Protein AF-A0A075AYT5-F1 (afdb_monomer_lite)

Radius of gyration: 34.55 Å; chains: 1; bounding box: 114×63×106 Å

Foldseek 3Di:
DDDDDDDDDPPDDPPPPVPVVVLVVVVVVPLDQDPDQDDDDPDDDDPVNVVVNVVNVVSNVVSLCVNQNPPHPCSCVDPVNCVVVVPPPPPPCPVPPCDPVCVVVVVVVVVVVVVVVVVVLVVVVVVLVVLVVVLVVLVVVLVVLVVVLVPPDDDDDPVVSVVSVVVSVVSVVVSVVSCVVSVVPDRPPPPPVPPPPPPPPDDDDDDDDDDPDDDDDDPVCVPDDPVRVVVVVVVVVVVVVVVVVVVVVVVVVVVVVVVVVVVVVVVVVVVVVVVVVVVVVVVVVVVVVVVVVVVVD

Secondary structure (DSSP, 8-state):
---------------SSHHHHHHHHHHHTT-PPPSSPPPPPSS---HHHHHHHHHHHHHHHHHHHHHH-TT-GGGGG-HHHHHHHT-------TTS---TTTHHHHHHHHHHHHHHHHHHHHHHHHHHHHHHHHHHHHHHHHHHHHHHHHT--SSS-HHHHHHHHHHHHHHHHHHHHHHHHHHH-PPPP-------------------------PPPPTTTTT--HHHHHHHHHHHHHHHHHHHHHHHHHHHHHHHHHHHHHHHHHHHHHHHHHHHHHHHHHHHHHHHHHHHHHHH-

pLDDT: mean 71.86, std 19.3, range [27.48, 95.38]

Organism: Rozella allomycis (strain CSF55) (NCBI:txid988480)

Sequence (297 aa):
MRKHTLHLKSTFPQACETGWYYVDSIKEMGYHIPRELPRKTLLKPSTQTLMERRVKLEAYCDGLLKTYGPFHEDFWFNRIVKEFFNIPDHRIELNSSISHGNWITEFRKLERKRDKIGENVSEAYALTSQAKSLFTEVTVKVDQLKKSLDSTDANITKDELSRRQDKLHELNYEIEKLGKIVLHTKPIPPTFDGIQSKVAFSATSASPRRVFGVAQETNETKNYDDSGLVQLQRQMMVKQDENLDQLLSIVQKQKEIGSSIGQELDIQNKMLSNLEIGVDKTGLKISQTQRKLKKMV

Structure (mmCIF, N/CA/C/O backbone):
data_AF-A0A075AYT5-F1
#
_entry.id   AF-A0A075AYT5-F1
#
loop_
_atom_site.group_PDB
_atom_site.id
_atom_site.type_symbol
_atom_site.label_atom_id
_atom_site.label_alt_id
_atom_site.label_comp_id
_atom_site.label_asym_id
_atom_site.label_entity_id
_atom_site.label_seq_id
_atom_site.pdbx_PDB_ins_code
_atom_site.Cartn_x
_atom_site.Cartn_y
_atom_site.Cartn_z
_atom_site.occupancy
_atom_site.B_iso_or_equiv
_atom_site.auth_seq_id
_atom_site.auth_comp_id
_atom_site.auth_asym_id
_atom_site.auth_atom_id
_atom_site.pdbx_PDB_model_num
ATOM 1 N N . MET A 1 1 ? 38.081 -31.836 -60.231 1.00 37.53 1 MET A N 1
ATOM 2 C CA . MET A 1 1 ? 37.735 -32.919 -59.285 1.00 37.53 1 MET A CA 1
ATOM 3 C C . MET A 1 1 ? 36.823 -32.360 -58.206 1.00 37.53 1 MET A C 1
ATOM 5 O O . MET A 1 1 ? 37.178 -31.375 -57.576 1.00 37.53 1 MET A O 1
ATOM 9 N N . ARG A 1 2 ? 35.636 -32.956 -58.051 1.00 36.44 2 ARG A N 1
ATOM 10 C CA . ARG A 1 2 ? 34.662 -32.660 -56.992 1.00 36.44 2 ARG A CA 1
ATOM 11 C C . ARG A 1 2 ? 35.248 -33.021 -55.624 1.00 36.44 2 ARG A C 1
ATOM 13 O O . ARG A 1 2 ? 35.763 -34.127 -55.491 1.00 36.44 2 ARG A O 1
ATOM 20 N N . LYS A 1 3 ? 35.048 -32.179 -54.609 1.00 36.56 3 LYS A N 1
ATOM 21 C CA . LYS A 1 3 ? 34.773 -32.648 -53.244 1.00 36.56 3 LYS A CA 1
ATOM 22 C C . LYS A 1 3 ? 33.658 -31.797 -52.645 1.00 36.56 3 LYS A C 1
ATOM 24 O O . LYS A 1 3 ? 33.708 -30.575 -52.668 1.00 36.56 3 LYS A O 1
ATOM 29 N N . HIS A 1 4 ? 32.629 -32.519 -52.226 1.00 32.28 4 HIS A N 1
ATOM 30 C CA . HIS A 1 4 ? 31.420 -32.073 -51.559 1.00 32.28 4 HIS A CA 1
ATOM 31 C C . HIS A 1 4 ? 31.733 -31.459 -50.192 1.00 32.28 4 HIS A C 1
ATOM 33 O O . HIS A 1 4 ? 32.510 -32.037 -49.434 1.00 32.28 4 HIS A O 1
ATOM 39 N N . THR A 1 5 ? 31.024 -30.390 -49.838 1.00 39.66 5 THR A N 1
ATOM 40 C CA . THR A 1 5 ? 30.844 -29.971 -48.444 1.00 39.66 5 THR A CA 1
ATOM 41 C C . THR A 1 5 ? 29.344 -29.926 -48.176 1.00 39.66 5 THR A C 1
ATOM 43 O O . THR A 1 5 ? 28.612 -29.166 -48.808 1.00 39.66 5 THR A O 1
ATOM 46 N N . LEU A 1 6 ? 28.885 -30.837 -47.320 1.00 33.41 6 LEU A N 1
ATOM 47 C CA . LEU A 1 6 ? 27.489 -31.007 -46.937 1.00 33.41 6 LEU A CA 1
ATOM 48 C C . LEU A 1 6 ? 27.045 -29.934 -45.933 1.00 33.41 6 LEU A C 1
ATOM 50 O O . LEU A 1 6 ? 27.832 -29.401 -45.157 1.00 33.41 6 LEU A O 1
ATOM 54 N N . HIS A 1 7 ? 25.746 -29.664 -46.009 1.00 33.09 7 HIS A N 1
ATOM 55 C CA . HIS A 1 7 ? 24.911 -28.764 -45.226 1.00 33.09 7 HIS A CA 1
ATOM 56 C C . HIS A 1 7 ? 25.095 -28.796 -43.703 1.00 33.09 7 HIS A C 1
ATOM 58 O O . HIS A 1 7 ? 25.160 -29.868 -43.116 1.00 33.09 7 HIS A O 1
ATOM 64 N N . LEU A 1 8 ? 24.929 -27.620 -43.085 1.00 30.62 8 LEU A N 1
ATOM 65 C CA . LEU A 1 8 ? 23.981 -27.390 -41.983 1.00 30.62 8 LEU A CA 1
ATOM 66 C C . LEU A 1 8 ? 23.677 -25.881 -41.887 1.00 30.62 8 LEU A C 1
ATOM 68 O O . LEU A 1 8 ? 24.258 -25.146 -41.097 1.00 30.62 8 LEU A O 1
ATOM 72 N N . LYS A 1 9 ? 22.762 -25.402 -42.745 1.00 33.62 9 LYS A N 1
ATOM 73 C CA . LYS A 1 9 ? 22.007 -24.172 -42.468 1.00 33.62 9 LYS A CA 1
ATOM 74 C C . LYS A 1 9 ? 20.943 -24.565 -41.448 1.00 33.62 9 LYS A C 1
ATOM 76 O O . LYS A 1 9 ? 20.040 -25.323 -41.792 1.00 33.62 9 LYS A O 1
ATOM 81 N N . SER A 1 10 ? 21.072 -24.101 -40.210 1.00 31.30 10 SER A N 1
ATOM 82 C CA . SER A 1 10 ? 19.992 -24.157 -39.232 1.00 31.30 10 SER A CA 1
ATOM 83 C C . SER A 1 10 ? 18.893 -23.196 -39.682 1.00 31.30 10 SER A C 1
ATOM 85 O O . SER A 1 10 ? 18.960 -21.983 -39.505 1.00 31.30 10 SER A O 1
ATOM 87 N N . THR A 1 11 ? 17.884 -23.754 -40.333 1.00 35.66 11 THR A N 1
ATOM 88 C CA . THR A 1 11 ? 16.595 -23.114 -40.565 1.00 35.66 11 THR A CA 1
ATOM 89 C C . THR A 1 11 ? 15.917 -22.944 -39.206 1.00 35.66 11 THR A C 1
ATOM 91 O O . THR A 1 11 ? 15.289 -23.871 -38.702 1.00 35.66 11 THR A O 1
ATOM 94 N N . PHE A 1 12 ? 16.075 -21.778 -38.581 1.00 27.48 12 PHE A N 1
ATOM 95 C CA . PHE A 1 12 ? 15.131 -21.324 -37.563 1.00 27.48 12 PHE A CA 1
ATOM 96 C C . PHE A 1 12 ? 13.930 -20.712 -38.299 1.00 27.48 12 PHE A C 1
ATOM 98 O O . PHE A 1 12 ? 14.136 -19.795 -39.098 1.00 27.48 12 PHE A O 1
ATOM 105 N N . PRO A 1 13 ? 12.697 -21.217 -38.111 1.00 31.72 13 PRO A N 1
ATOM 106 C CA . PRO A 1 13 ? 11.528 -20.659 -38.771 1.00 31.72 13 PRO A CA 1
ATOM 107 C C . PRO A 1 13 ? 11.259 -19.237 -38.279 1.00 31.72 13 PRO A C 1
ATOM 109 O O . PRO A 1 13 ? 11.195 -18.959 -37.083 1.00 31.72 13 PRO A O 1
ATOM 112 N N . GLN A 1 14 ? 11.087 -18.359 -39.253 1.00 37.06 14 GLN A N 1
ATOM 113 C CA . GLN A 1 14 ? 10.663 -16.969 -39.187 1.00 37.06 14 GLN A CA 1
ATOM 114 C C . GLN A 1 14 ? 9.241 -16.899 -38.596 1.00 37.06 14 GLN A C 1
ATOM 116 O O . GLN A 1 14 ? 8.257 -16.857 -39.324 1.00 37.06 14 GLN A O 1
ATOM 121 N N . ALA A 1 15 ? 9.121 -16.964 -37.266 1.00 33.97 15 ALA A N 1
ATOM 122 C CA . ALA A 1 15 ? 7.835 -16.943 -36.555 1.00 33.97 15 ALA A CA 1
ATOM 123 C C . ALA A 1 15 ? 7.334 -15.524 -36.206 1.00 33.97 15 ALA A C 1
ATOM 125 O O . ALA A 1 15 ? 6.223 -15.377 -35.709 1.00 33.97 15 ALA A O 1
ATOM 126 N N . CYS A 1 16 ? 8.113 -14.469 -36.479 1.00 32.53 16 CYS A N 1
ATOM 127 C CA . CYS A 1 16 ? 7.749 -13.094 -36.100 1.00 32.53 16 CYS A CA 1
ATOM 128 C C . CYS A 1 16 ? 7.040 -12.284 -37.201 1.00 32.53 16 CYS A C 1
ATOM 130 O O . CYS A 1 16 ? 6.597 -11.169 -36.940 1.00 32.53 16 CYS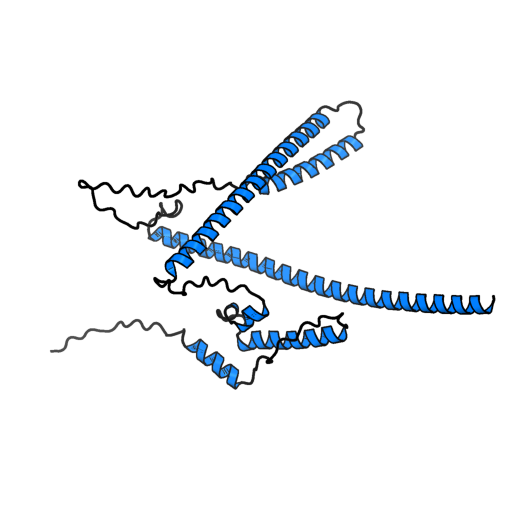 A O 1
ATOM 132 N N . GLU A 1 17 ? 6.904 -12.804 -38.425 1.00 36.12 17 GLU A N 1
ATOM 133 C CA . GLU A 1 17 ? 6.291 -12.045 -39.531 1.00 36.12 17 GLU A CA 1
ATOM 134 C C . GLU A 1 17 ? 4.781 -12.263 -39.681 1.00 36.12 17 GLU A C 1
ATOM 136 O O . GLU A 1 17 ? 4.109 -11.453 -40.314 1.00 36.12 17 GLU A O 1
ATOM 141 N N . THR A 1 18 ? 4.200 -13.289 -39.056 1.00 38.34 18 THR A N 1
ATOM 142 C CA . THR A 1 18 ? 2.768 -13.606 -39.207 1.00 38.34 18 THR A CA 1
ATOM 143 C C . THR A 1 18 ? 1.836 -12.696 -38.400 1.00 38.34 18 THR A C 1
ATOM 145 O O . THR A 1 18 ? 0.635 -12.684 -38.658 1.00 38.34 18 THR A O 1
ATOM 148 N N . GLY A 1 19 ? 2.360 -11.908 -37.452 1.00 38.66 19 GLY A N 1
ATOM 149 C CA . GLY A 1 19 ? 1.556 -11.008 -36.612 1.00 38.66 19 GLY A CA 1
ATOM 150 C C . GLY A 1 19 ? 0.987 -9.800 -37.366 1.00 38.66 19 GLY A C 1
ATOM 151 O O . GLY A 1 19 ? -0.154 -9.406 -37.137 1.00 38.66 19 GLY A O 1
ATOM 152 N N . TRP A 1 20 ? 1.738 -9.257 -38.329 1.00 40.22 20 TRP A N 1
ATOM 153 C CA . TRP A 1 20 ? 1.316 -8.080 -39.098 1.00 40.22 20 TRP A CA 1
ATOM 154 C C . TRP A 1 20 ? 0.198 -8.398 -40.098 1.00 40.22 20 TRP A C 1
ATOM 156 O O . TRP A 1 20 ? -0.731 -7.608 -40.253 1.00 40.22 20 TRP A O 1
ATOM 166 N N . TYR A 1 21 ? 0.223 -9.591 -40.700 1.00 40.31 21 TYR A N 1
ATOM 167 C CA . TYR A 1 21 ? -0.809 -10.033 -41.645 1.00 40.31 21 TYR A CA 1
ATOM 168 C C . TYR A 1 21 ? -2.177 -10.258 -40.980 1.00 40.31 21 TYR A C 1
ATOM 170 O O . TYR A 1 21 ? -3.210 -10.075 -41.620 1.00 40.31 21 TYR A O 1
ATOM 178 N N . TYR A 1 22 ? -2.212 -10.593 -39.685 1.00 44.91 22 TYR A N 1
ATOM 179 C CA . TYR A 1 22 ? -3.469 -10.812 -38.964 1.00 44.91 22 TYR A CA 1
ATOM 180 C C . TYR A 1 22 ? -4.217 -9.498 -38.678 1.00 44.91 22 TYR A C 1
ATOM 182 O O . TYR A 1 22 ? -5.440 -9.440 -38.784 1.00 44.91 22 TYR A O 1
ATOM 190 N N . VAL A 1 23 ? -3.490 -8.415 -38.381 1.00 46.97 23 VAL A N 1
ATOM 191 C CA . VAL A 1 23 ? -4.080 -7.096 -38.083 1.00 46.97 23 VAL A CA 1
ATOM 192 C C . VAL A 1 23 ? -4.714 -6.467 -39.326 1.00 46.97 23 VAL A C 1
ATOM 194 O O . VAL A 1 23 ? -5.756 -5.817 -39.223 1.00 46.97 23 VAL A O 1
ATOM 197 N N . ASP A 1 24 ? -4.125 -6.678 -40.504 1.00 45.22 24 ASP A N 1
ATOM 198 C CA . ASP A 1 24 ? -4.681 -6.166 -41.757 1.00 45.22 24 ASP A CA 1
ATOM 199 C C . ASP A 1 24 ? -5.852 -7.026 -42.274 1.00 45.22 24 ASP A C 1
ATOM 201 O O . ASP A 1 24 ? -6.848 -6.455 -42.720 1.00 45.22 24 ASP A O 1
ATOM 205 N N . SER A 1 25 ? -5.846 -8.354 -42.068 1.00 43.66 25 SER A N 1
ATOM 206 C CA . SER A 1 25 ? -7.034 -9.196 -42.319 1.00 43.66 25 SER A CA 1
ATOM 207 C C . SER A 1 25 ? -8.210 -8.908 -41.369 1.00 43.66 25 SER A C 1
ATOM 209 O O . SER A 1 25 ? -9.364 -8.994 -41.787 1.00 43.66 25 SER A O 1
ATOM 211 N N . ILE A 1 26 ? -7.972 -8.518 -40.108 1.00 45.28 26 ILE A N 1
ATOM 212 C CA . ILE A 1 26 ? -9.058 -8.145 -39.176 1.00 45.28 26 ILE A CA 1
ATOM 213 C C . ILE A 1 26 ? -9.727 -6.822 -39.585 1.00 45.28 26 ILE A C 1
ATOM 215 O O . ILE A 1 26 ? -10.942 -6.671 -39.419 1.00 45.28 26 ILE A O 1
ATOM 219 N N . LYS A 1 27 ? -8.974 -5.876 -40.166 1.00 46.00 27 LYS A N 1
ATOM 220 C CA . LYS A 1 27 ? -9.543 -4.637 -40.728 1.00 46.00 27 LYS A CA 1
ATOM 221 C C . LYS A 1 27 ? -10.448 -4.915 -41.933 1.00 46.00 27 LYS A C 1
ATOM 223 O O . LYS A 1 27 ? -11.459 -4.232 -42.083 1.00 46.00 27 LYS A O 1
ATOM 228 N N . GLU A 1 28 ? -10.129 -5.921 -42.751 1.00 45.31 28 GLU A N 1
ATOM 229 C CA . GLU A 1 28 ? -10.973 -6.362 -43.876 1.00 45.31 28 GLU A CA 1
ATOM 230 C C . GLU A 1 28 ? -12.273 -7.057 -43.424 1.00 45.31 28 GLU A C 1
ATOM 232 O O . GLU A 1 28 ? -13.268 -7.024 -44.144 1.00 45.31 28 GLU A O 1
ATOM 237 N N . MET A 1 29 ? -12.319 -7.610 -42.205 1.00 43.56 29 MET A N 1
ATOM 238 C CA . MET A 1 29 ? -13.493 -8.291 -41.629 1.00 43.56 29 MET A CA 1
ATOM 239 C C . MET A 1 29 ? -14.533 -7.356 -40.972 1.00 43.56 29 MET A C 1
ATOM 241 O O . MET A 1 29 ? -15.497 -7.831 -40.371 1.00 43.56 29 MET A O 1
ATOM 245 N N . GLY A 1 30 ? -14.389 -6.029 -41.095 1.00 44.41 30 GLY A N 1
ATOM 246 C CA . GLY A 1 30 ? -15.428 -5.055 -40.716 1.00 44.41 30 GLY A CA 1
ATOM 247 C C . GLY A 1 30 ? -15.455 -4.620 -39.243 1.00 44.41 30 GLY A C 1
ATOM 248 O O . GLY A 1 30 ? -16.343 -3.858 -38.841 1.00 44.41 30 GLY A O 1
ATOM 249 N N . TYR A 1 31 ? -14.478 -5.032 -38.433 1.00 50.59 31 TYR A N 1
ATOM 250 C CA . TYR A 1 31 ? -14.380 -4.621 -37.031 1.00 50.59 31 TYR A CA 1
ATOM 251 C C . TYR A 1 31 ? -13.678 -3.267 -36.914 1.00 50.59 31 TYR A C 1
ATOM 253 O O . TYR A 1 31 ? -12.455 -3.156 -36.929 1.00 50.59 31 TYR A O 1
ATOM 261 N N . HIS A 1 32 ? -14.478 -2.209 -36.820 1.00 52.50 32 HIS A N 1
ATOM 262 C CA . HIS A 1 32 ? -14.010 -0.844 -36.641 1.00 52.50 32 HIS A CA 1
ATOM 263 C C . HIS A 1 32 ? -14.191 -0.432 -35.180 1.00 52.50 32 HIS A C 1
ATOM 265 O O . HIS A 1 32 ? -15.289 -0.507 -34.630 1.00 52.50 32 HIS A O 1
ATOM 271 N N . ILE A 1 33 ? -13.116 0.041 -34.549 1.00 57.34 33 ILE A N 1
ATOM 272 C CA . ILE A 1 33 ? -13.208 0.731 -33.259 1.00 57.34 33 ILE A CA 1
ATOM 273 C C . ILE A 1 33 ? -14.131 1.948 -33.470 1.00 57.34 33 ILE A C 1
ATOM 275 O O . ILE A 1 33 ? -13.877 2.734 -34.393 1.00 57.34 33 ILE A O 1
ATOM 279 N N . PRO A 1 34 ? -15.202 2.128 -32.672 1.00 54.97 34 PRO A N 1
ATOM 280 C CA . PRO A 1 34 ? -16.037 3.321 -32.751 1.00 54.97 34 PRO A CA 1
ATOM 281 C C . PRO A 1 34 ? -15.160 4.573 -32.621 1.00 54.97 34 PRO A C 1
ATOM 283 O O . PRO A 1 34 ? -14.378 4.683 -31.680 1.00 54.97 34 PRO A O 1
ATOM 286 N N . ARG A 1 35 ? -15.257 5.501 -33.583 1.00 53.88 35 ARG A N 1
ATOM 287 C CA . ARG A 1 35 ? -14.272 6.586 -33.780 1.00 53.88 35 ARG A CA 1
ATOM 288 C C . ARG A 1 35 ? -14.123 7.568 -32.609 1.00 53.88 35 ARG A C 1
ATOM 290 O O . ARG A 1 35 ? -13.165 8.333 -32.621 1.00 53.88 35 ARG A O 1
ATOM 297 N N . GLU A 1 36 ? -15.018 7.571 -31.619 1.00 56.84 36 GLU A N 1
ATOM 298 C CA . GLU A 1 36 ? -14.974 8.538 -30.519 1.00 56.84 36 GLU A CA 1
ATOM 299 C C . GLU A 1 36 ? -15.277 7.929 -29.146 1.00 56.84 36 GLU A C 1
ATOM 301 O O . GLU A 1 36 ? -16.271 7.227 -28.940 1.00 56.84 36 GLU A O 1
ATOM 306 N N . LEU A 1 37 ? -14.430 8.284 -28.177 1.00 62.69 37 LEU A N 1
ATOM 307 C CA . LEU A 1 37 ? -14.621 8.000 -26.761 1.00 62.69 37 LEU A CA 1
ATOM 308 C C . LEU A 1 37 ? -15.872 8.717 -26.232 1.00 62.69 37 LEU A C 1
ATOM 310 O O . LEU A 1 37 ? -15.978 9.940 -26.371 1.00 62.69 37 LEU A O 1
ATOM 314 N N . PRO A 1 38 ? -16.808 8.015 -25.564 1.00 64.44 38 PRO A N 1
ATOM 315 C CA . PRO A 1 38 ? -17.978 8.663 -24.989 1.00 64.44 38 PRO A CA 1
ATOM 316 C C . PRO A 1 38 ? -17.546 9.717 -23.955 1.00 64.44 38 PRO A C 1
ATOM 318 O O . PRO A 1 38 ? -16.949 9.409 -22.915 1.00 64.44 38 PRO A O 1
ATOM 321 N N . ARG A 1 39 ? -17.856 10.989 -24.234 1.00 60.19 39 ARG A N 1
ATOM 322 C CA . ARG A 1 39 ? -17.444 12.147 -23.422 1.00 60.19 39 ARG A CA 1
ATOM 323 C C . ARG A 1 39 ? -18.031 12.087 -22.018 1.00 60.19 39 ARG A C 1
ATOM 325 O O . ARG A 1 39 ? -19.201 11.748 -21.844 1.00 60.19 39 ARG A O 1
ATOM 332 N N . LYS A 1 40 ? -17.211 12.393 -21.007 1.00 60.38 40 LYS A N 1
ATOM 333 C CA . LYS A 1 40 ? -17.664 12.510 -19.613 1.00 60.38 40 LYS A CA 1
ATOM 334 C C . LYS A 1 40 ? -18.652 13.674 -19.530 1.00 60.38 40 LYS A C 1
ATOM 336 O O . LYS A 1 40 ? -18.292 14.806 -19.838 1.00 60.38 40 LYS A O 1
ATOM 341 N N . THR A 1 41 ? -19.896 13.394 -19.158 1.00 60.97 41 THR A N 1
ATOM 342 C CA . THR A 1 41 ? -20.896 14.423 -18.867 1.00 60.97 41 THR A CA 1
ATOM 343 C C . THR A 1 41 ? -20.490 15.128 -17.575 1.00 60.97 41 THR A C 1
ATOM 345 O O . THR A 1 41 ? -20.404 14.503 -16.524 1.00 60.97 41 THR A O 1
ATOM 348 N N . LEU A 1 42 ? -20.196 16.428 -17.661 1.00 57.00 42 LEU A N 1
ATOM 349 C CA . LEU A 1 42 ? -19.726 17.253 -16.536 1.00 57.00 42 LEU A CA 1
ATOM 350 C C . LEU A 1 42 ? -20.859 17.708 -15.592 1.00 57.00 42 LEU A C 1
ATOM 352 O O . LEU A 1 42 ? -20.616 18.449 -14.645 1.00 57.00 42 LEU A O 1
ATOM 356 N N . LEU A 1 43 ? -22.097 17.275 -15.840 1.00 59.66 43 LEU A N 1
ATOM 357 C CA . LEU A 1 43 ? -23.292 17.621 -15.066 1.00 59.66 43 LEU A CA 1
ATOM 358 C C . LEU A 1 43 ? -23.969 16.347 -14.550 1.00 59.66 43 LEU A C 1
ATOM 360 O O . LEU A 1 43 ? -23.881 15.305 -15.203 1.00 59.66 43 LEU A O 1
ATOM 364 N N . LYS A 1 44 ? -24.622 16.454 -13.378 1.00 60.47 44 LYS A N 1
ATOM 365 C CA . LYS A 1 44 ? -25.229 15.350 -12.605 1.00 60.47 44 LYS A CA 1
ATOM 366 C C . LYS A 1 44 ? -25.893 14.314 -13.530 1.00 60.47 44 LYS A C 1
ATOM 368 O O . LYS A 1 44 ? -26.897 14.637 -14.167 1.00 60.47 44 LYS A O 1
ATOM 373 N N . PRO A 1 45 ? -25.331 13.101 -13.648 1.00 61.09 45 PRO A N 1
ATOM 374 C CA . PRO A 1 45 ? -25.782 12.154 -14.650 1.00 61.09 45 PRO A CA 1
ATOM 375 C C . PRO A 1 45 ? -27.071 11.460 -14.187 1.00 61.09 45 PRO A C 1
ATOM 377 O O . PRO A 1 45 ? -27.138 10.921 -13.086 1.00 61.09 45 PRO A O 1
ATOM 380 N N . SER A 1 46 ? -28.097 11.482 -15.039 1.00 65.88 46 SER A N 1
ATOM 381 C CA . SER A 1 46 ? -29.293 10.649 -14.881 1.00 65.88 46 SER A CA 1
ATOM 382 C C . SER A 1 46 ? -28.925 9.169 -15.050 1.00 65.88 46 SER A C 1
ATOM 384 O O . SER A 1 46 ? -28.007 8.829 -15.800 1.00 65.88 46 SER A O 1
ATOM 386 N N . THR A 1 47 ? -29.647 8.263 -14.389 1.00 66.88 47 THR A N 1
ATOM 387 C CA . THR A 1 47 ? -29.431 6.806 -14.493 1.00 66.88 47 THR A CA 1
ATOM 388 C C . THR A 1 47 ? -29.473 6.320 -15.944 1.00 66.88 47 THR A C 1
ATOM 390 O O . THR A 1 47 ? -28.681 5.465 -16.340 1.00 66.88 47 THR A O 1
ATOM 393 N N . GLN A 1 48 ? -30.319 6.938 -16.769 1.00 69.75 48 GLN A N 1
ATOM 394 C CA . GLN A 1 48 ? -30.423 6.651 -18.196 1.00 69.75 48 GLN A CA 1
ATOM 395 C C . GLN A 1 48 ? -29.168 7.079 -18.975 1.00 69.75 48 GLN A C 1
ATOM 397 O O . GLN A 1 48 ? -28.650 6.310 -19.783 1.00 69.75 48 GLN A O 1
ATOM 402 N N . THR A 1 49 ? -28.601 8.254 -18.680 1.00 72.38 49 THR A N 1
ATOM 403 C CA . THR A 1 49 ? -27.386 8.730 -19.365 1.00 72.38 49 THR A CA 1
ATOM 404 C C . THR A 1 49 ? -26.137 7.959 -18.930 1.00 72.38 49 THR A C 1
ATOM 406 O O . THR A 1 49 ? -25.195 7.816 -19.714 1.00 72.38 49 THR A O 1
ATOM 409 N N . LEU A 1 50 ? -26.135 7.390 -17.717 1.00 71.56 50 LEU A N 1
ATOM 410 C CA . LEU A 1 50 ? -25.109 6.445 -17.265 1.00 71.56 50 LEU A CA 1
ATOM 411 C C . LEU A 1 50 ? -25.190 5.104 -17.995 1.00 71.56 50 LEU A C 1
ATOM 413 O O . LEU A 1 50 ? -24.152 4.596 -18.419 1.00 71.56 50 LEU A O 1
ATOM 417 N N . MET A 1 51 ? -26.390 4.544 -18.177 1.00 70.38 51 MET A N 1
ATOM 418 C CA . MET A 1 51 ? -26.564 3.289 -18.918 1.00 70.38 51 MET A CA 1
ATOM 419 C C . MET A 1 51 ? -26.168 3.447 -20.387 1.00 70.38 51 MET A C 1
ATOM 421 O O . MET A 1 51 ? -25.411 2.631 -20.908 1.00 70.38 51 MET A O 1
ATOM 425 N N . GLU A 1 52 ? -26.583 4.536 -21.032 1.00 75.38 52 GLU A N 1
ATOM 426 C CA . GLU A 1 52 ? -26.186 4.841 -22.411 1.00 75.38 52 GLU A CA 1
ATOM 427 C C . GLU A 1 52 ? -24.668 5.013 -22.552 1.00 75.38 52 GLU A C 1
ATOM 429 O O . GLU A 1 52 ? -24.068 4.558 -23.529 1.00 75.38 52 GLU A O 1
ATOM 434 N N . ARG A 1 53 ? -24.018 5.637 -21.562 1.00 74.00 53 ARG A N 1
ATOM 435 C CA . ARG A 1 53 ? -22.556 5.749 -21.509 1.00 74.00 53 ARG A CA 1
ATOM 436 C C . ARG A 1 53 ? -21.892 4.389 -21.291 1.00 74.00 53 ARG A C 1
ATOM 438 O O . ARG A 1 53 ? -20.887 4.114 -21.943 1.00 74.00 53 ARG A O 1
ATOM 445 N N . ARG A 1 54 ? -22.431 3.553 -20.398 1.00 76.06 54 ARG A N 1
ATOM 446 C CA . ARG A 1 54 ? -21.917 2.210 -20.098 1.00 76.06 54 ARG A CA 1
ATOM 447 C C . ARG A 1 54 ? -21.927 1.333 -21.345 1.00 76.06 54 ARG A C 1
ATOM 449 O O . ARG A 1 54 ? -20.885 0.792 -21.682 1.00 76.06 54 ARG A O 1
ATOM 456 N N . VAL A 1 55 ? -23.050 1.274 -22.061 1.00 79.00 55 VAL A N 1
ATOM 457 C CA . VAL A 1 55 ? -23.191 0.469 -23.288 1.00 79.00 55 VAL A CA 1
ATOM 458 C C . VAL A 1 55 ? -22.201 0.921 -24.367 1.00 79.00 55 VAL A C 1
ATOM 460 O O . VAL A 1 55 ? -21.552 0.097 -25.006 1.00 79.00 55 VAL A O 1
ATOM 463 N N . LYS A 1 56 ? -22.016 2.236 -24.540 1.00 76.94 56 LYS A N 1
ATOM 464 C CA . LYS A 1 56 ? -21.042 2.783 -25.501 1.00 76.94 56 LYS A CA 1
ATOM 465 C C . LYS A 1 56 ? -19.595 2.471 -25.115 1.00 76.94 56 LYS A C 1
ATOM 467 O O . LYS A 1 56 ? -18.773 2.215 -25.988 1.00 76.94 56 LYS A O 1
ATOM 472 N N . LEU A 1 57 ? -19.280 2.505 -23.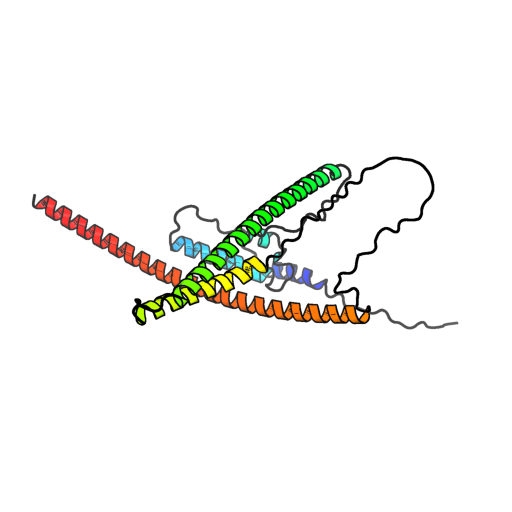821 1.00 78.56 57 LEU A N 1
ATOM 473 C CA . LEU A 1 57 ? -17.946 2.185 -23.316 1.00 78.56 57 LEU A CA 1
ATOM 474 C C . LEU A 1 57 ? -17.659 0.682 -23.410 1.00 78.56 57 LEU A C 1
ATOM 476 O O . LEU A 1 57 ? -16.554 0.300 -23.771 1.00 78.56 57 LEU A O 1
ATOM 480 N N . GLU A 1 58 ? -18.658 -0.157 -23.152 1.00 76.69 58 GLU A N 1
ATOM 481 C CA . GLU A 1 58 ? -18.574 -1.609 -23.311 1.00 76.69 58 GLU A CA 1
ATOM 482 C C . GLU A 1 58 ? -18.320 -1.995 -24.771 1.00 76.69 58 GLU A C 1
ATOM 484 O O . GLU A 1 58 ? -17.369 -2.721 -25.043 1.00 76.69 58 GLU A O 1
ATOM 489 N N . ALA A 1 59 ? -19.067 -1.417 -25.717 1.00 74.31 59 ALA A N 1
ATOM 490 C CA . ALA A 1 59 ? -18.834 -1.621 -27.148 1.00 74.31 59 ALA A CA 1
ATOM 491 C C . ALA A 1 59 ? -17.437 -1.150 -27.598 1.00 74.31 59 ALA A C 1
ATOM 493 O O . ALA A 1 59 ? -16.805 -1.778 -28.446 1.00 74.31 59 ALA A O 1
ATOM 494 N N . TYR A 1 60 ? -16.931 -0.059 -27.016 1.00 76.75 60 TYR A N 1
ATOM 495 C CA . TYR A 1 60 ? -15.585 0.446 -27.293 1.00 76.75 60 TYR A CA 1
ATOM 496 C C . TYR A 1 60 ? -14.490 -0.489 -26.751 1.00 76.75 60 TYR A C 1
ATOM 498 O O . TYR A 1 60 ? -13.554 -0.826 -27.475 1.00 76.75 60 TYR A O 1
ATOM 506 N N . CYS A 1 61 ? -14.618 -0.954 -25.505 1.00 73.44 61 CYS A N 1
ATOM 507 C CA . CYS A 1 61 ? -13.679 -1.896 -24.892 1.00 73.44 61 CYS A CA 1
ATOM 508 C C . CYS A 1 61 ? -13.696 -3.267 -25.581 1.00 73.44 61 CYS A C 1
ATOM 510 O O . CYS A 1 61 ? -12.636 -3.844 -25.807 1.00 73.44 61 CYS A O 1
ATOM 512 N N . ASP A 1 62 ? -14.874 -3.770 -25.953 1.00 74.69 62 ASP A N 1
ATOM 513 C CA . ASP A 1 62 ? -15.021 -5.019 -26.705 1.00 74.69 62 ASP A CA 1
ATOM 514 C C . ASP A 1 62 ? -14.395 -4.894 -28.106 1.00 74.69 62 ASP A C 1
ATOM 516 O O . ASP A 1 62 ? -13.673 -5.783 -28.554 1.00 74.69 62 ASP A O 1
ATOM 520 N N . GLY A 1 63 ? -14.554 -3.735 -28.757 1.00 72.75 63 GLY A N 1
ATOM 521 C CA . GLY A 1 63 ? -13.856 -3.403 -29.999 1.00 72.75 63 GLY A CA 1
ATOM 522 C C . GLY A 1 63 ? -12.331 -3.402 -29.850 1.00 72.75 63 GLY A C 1
ATOM 523 O O . GLY A 1 63 ? -11.638 -3.985 -30.682 1.00 72.75 63 GLY A O 1
ATOM 524 N N . LEU A 1 64 ? -11.792 -2.814 -28.776 1.00 72.38 64 LEU A N 1
ATOM 525 C CA . LEU A 1 64 ? -10.350 -2.833 -28.495 1.00 72.38 64 LEU A CA 1
ATOM 526 C C . LEU A 1 64 ? -9.825 -4.253 -28.247 1.00 72.38 64 LEU A C 1
ATOM 528 O O . LEU A 1 64 ? -8.796 -4.629 -28.809 1.00 72.38 64 LEU A O 1
ATOM 532 N N . LEU A 1 65 ? -10.534 -5.050 -27.445 1.00 70.94 65 LEU A N 1
ATOM 533 C CA . LEU A 1 65 ? -10.137 -6.422 -27.115 1.00 70.94 65 LEU A CA 1
ATOM 534 C C . LEU A 1 65 ? -10.210 -7.360 -28.323 1.00 70.94 65 LEU A C 1
ATOM 536 O O . LEU A 1 65 ? -9.343 -8.215 -28.474 1.00 70.94 65 LEU A O 1
ATOM 540 N N . LYS A 1 66 ? -11.200 -7.188 -29.205 1.00 69.56 66 LYS A N 1
ATOM 541 C CA . LYS A 1 66 ? -11.337 -7.992 -30.430 1.00 69.56 66 LYS A CA 1
ATOM 542 C C . LYS A 1 66 ? -10.357 -7.588 -31.528 1.00 69.56 66 LYS A C 1
ATOM 544 O O . LYS A 1 66 ? -9.879 -8.454 -32.248 1.00 69.56 66 LYS A O 1
ATOM 549 N N . THR A 1 67 ? -10.046 -6.295 -31.643 1.00 63.81 67 THR A N 1
ATOM 550 C CA . THR A 1 67 ? -9.119 -5.786 -32.671 1.00 63.81 67 THR A CA 1
ATOM 551 C C . THR A 1 67 ? -7.665 -6.110 -32.334 1.00 63.81 67 THR A C 1
ATOM 553 O O . THR A 1 67 ? -6.894 -6.451 -33.224 1.00 63.81 67 THR A O 1
ATOM 556 N N . TYR A 1 68 ? -7.283 -5.994 -31.059 1.00 64.38 68 TYR A N 1
ATOM 557 C CA . TYR A 1 68 ? -5.886 -6.133 -30.639 1.00 64.38 68 TYR A CA 1
ATOM 558 C C . TYR A 1 68 ? -5.588 -7.432 -29.888 1.00 64.38 68 TYR A C 1
ATOM 560 O O . TYR A 1 68 ? -4.424 -7.781 -29.770 1.00 64.38 68 TYR A O 1
ATOM 568 N N . GLY A 1 69 ? -6.603 -8.175 -29.437 1.00 59.81 69 GLY A N 1
ATOM 569 C CA . GLY A 1 69 ? -6.439 -9.430 -28.706 1.00 59.81 69 GLY A CA 1
ATOM 570 C C . GLY A 1 69 ? -5.921 -9.232 -27.267 1.00 59.81 69 GLY A C 1
ATOM 571 O O . GLY A 1 69 ? -5.014 -8.438 -27.034 1.00 59.81 69 GLY A O 1
ATOM 572 N N . PRO A 1 70 ? -6.436 -9.971 -26.267 1.00 54.28 70 PRO A N 1
ATOM 573 C CA . PRO A 1 70 ? -5.977 -9.855 -24.876 1.00 54.28 70 PRO A CA 1
ATOM 574 C C . PRO A 1 70 ? -4.568 -10.428 -24.626 1.00 54.28 70 PRO A C 1
ATOM 576 O O . PRO A 1 70 ? -3.991 -10.168 -23.575 1.00 54.28 70 PRO A O 1
ATOM 579 N N . PHE A 1 71 ? -4.019 -11.193 -25.576 1.00 53.06 71 PHE A N 1
ATOM 580 C CA . PHE A 1 71 ? -2.717 -11.869 -25.471 1.00 53.06 71 PHE A CA 1
ATOM 581 C C . PHE A 1 71 ? -1.647 -11.288 -26.401 1.00 53.06 71 PHE A C 1
ATOM 583 O O . PHE A 1 71 ? -0.563 -11.853 -26.516 1.00 53.06 71 PHE A O 1
ATOM 590 N N . HIS A 1 72 ? -1.943 -10.190 -27.099 1.00 60.19 72 HIS A N 1
ATOM 591 C CA . HIS A 1 72 ? -0.958 -9.559 -27.964 1.00 60.19 72 HIS A CA 1
ATOM 592 C C . HIS A 1 72 ? -0.005 -8.730 -27.108 1.00 60.19 72 HIS A C 1
ATOM 594 O O . HIS A 1 72 ? -0.452 -7.845 -26.374 1.00 60.19 72 HIS A O 1
ATOM 600 N N . GLU A 1 73 ? 1.300 -8.994 -27.212 1.00 54.97 73 GLU A N 1
ATOM 601 C CA . GLU A 1 73 ? 2.317 -8.279 -26.431 1.00 54.97 73 GLU A CA 1
ATOM 602 C C . GLU A 1 73 ? 2.168 -6.761 -26.592 1.00 54.97 73 GLU A C 1
ATOM 604 O O . GLU A 1 73 ? 2.216 -6.040 -25.602 1.00 54.97 73 GLU A O 1
ATOM 609 N N . ASP A 1 74 ? 1.826 -6.290 -27.799 1.00 60.12 74 ASP A N 1
ATOM 610 C CA . ASP A 1 74 ? 1.646 -4.863 -28.105 1.00 60.12 74 ASP A CA 1
ATOM 611 C C . ASP A 1 74 ? 0.330 -4.214 -27.625 1.00 60.12 74 ASP A C 1
ATOM 613 O O . ASP A 1 74 ? 0.149 -3.008 -27.817 1.00 60.12 74 ASP A O 1
ATOM 617 N N . PHE A 1 75 ? -0.592 -4.951 -26.985 1.00 70.06 75 PHE A N 1
ATOM 618 C CA . PHE A 1 75 ? -1.899 -4.410 -26.570 1.00 70.06 75 PHE A CA 1
ATOM 619 C C . PHE A 1 75 ? -1.745 -3.171 -25.676 1.00 70.06 75 PHE A C 1
ATOM 621 O O . PHE A 1 75 ? -2.286 -2.102 -25.964 1.00 70.06 75 PHE A O 1
ATOM 628 N N . TRP A 1 76 ? -0.929 -3.287 -24.626 1.00 63.91 76 TRP A N 1
ATOM 629 C CA . TRP A 1 76 ? -0.638 -2.195 -23.691 1.00 63.91 76 TRP A CA 1
ATOM 630 C C . TRP A 1 76 ? 0.309 -1.137 -24.269 1.00 63.91 76 TRP A C 1
ATOM 632 O O . TRP A 1 76 ? 0.440 -0.039 -23.721 1.00 63.91 76 TRP A O 1
ATOM 642 N N . PHE A 1 77 ? 0.958 -1.439 -25.394 1.00 62.91 77 PHE A N 1
ATOM 643 C CA . PHE A 1 77 ? 1.865 -0.522 -26.076 1.00 62.91 77 PHE A CA 1
ATOM 644 C C . PHE A 1 77 ? 1.161 0.332 -27.134 1.00 62.91 77 PHE A C 1
ATOM 646 O O . PHE A 1 77 ? 1.723 1.336 -27.578 1.00 62.91 77 PHE A O 1
ATOM 653 N N . ASN A 1 78 ? -0.084 -0.000 -27.483 1.00 66.94 78 ASN A N 1
ATOM 654 C CA . ASN A 1 78 ? -0.882 0.771 -28.418 1.00 66.94 78 ASN A CA 1
ATOM 655 C C . ASN A 1 78 ? -1.230 2.158 -27.849 1.00 66.94 78 ASN A C 1
ATOM 657 O O . ASN A 1 78 ? -1.752 2.295 -26.740 1.00 66.94 78 ASN A O 1
ATOM 661 N N . ARG A 1 79 ? -0.987 3.205 -28.646 1.00 67.06 79 ARG A N 1
ATOM 662 C CA . ARG A 1 79 ? -1.276 4.604 -28.294 1.00 67.06 79 ARG A CA 1
ATOM 663 C C . ARG A 1 79 ? -2.732 4.820 -27.870 1.00 67.06 79 ARG A C 1
ATOM 665 O O . ARG A 1 79 ? -2.967 5.542 -26.910 1.00 67.06 79 ARG A O 1
ATOM 672 N N . ILE A 1 80 ? -3.684 4.173 -28.544 1.00 70.62 80 ILE A N 1
ATOM 673 C CA . ILE A 1 80 ? -5.123 4.305 -28.260 1.00 70.62 80 ILE A CA 1
ATOM 674 C C . ILE A 1 80 ? -5.451 3.742 -26.870 1.00 70.62 80 ILE A C 1
ATOM 676 O O . ILE A 1 80 ? -6.234 4.325 -26.124 1.00 70.62 80 ILE A O 1
ATOM 680 N N . VAL A 1 81 ? -4.817 2.627 -26.501 1.00 72.19 81 VAL A N 1
ATOM 681 C CA . VAL A 1 81 ? -4.990 1.977 -25.195 1.00 72.19 81 VAL A CA 1
ATOM 682 C C . VAL A 1 81 ? -4.347 2.820 -24.091 1.00 72.19 81 VAL A C 1
ATOM 684 O O . VAL A 1 81 ? -4.976 3.062 -23.061 1.00 72.19 81 VAL A O 1
ATOM 687 N N . LYS A 1 82 ? -3.139 3.349 -24.321 1.00 68.38 82 LYS A N 1
ATOM 688 C CA . LYS A 1 82 ? -2.464 4.254 -23.374 1.00 68.38 82 LYS A CA 1
ATOM 689 C C . LYS A 1 82 ? -3.251 5.537 -23.122 1.00 68.38 82 LYS A C 1
ATOM 691 O O . LYS A 1 82 ? -3.398 5.936 -21.970 1.00 68.38 82 LYS A O 1
ATOM 696 N N . GLU A 1 83 ? -3.775 6.151 -24.180 1.00 70.94 83 GLU A N 1
ATOM 697 C CA . GLU A 1 83 ? -4.607 7.355 -24.099 1.00 70.94 83 GLU A CA 1
ATOM 698 C C . GLU A 1 83 ? -5.927 7.076 -23.367 1.00 70.94 83 GLU A C 1
ATOM 700 O O . GLU A 1 83 ? -6.343 7.857 -22.515 1.00 70.94 83 GLU A O 1
ATOM 705 N N . PHE A 1 84 ? -6.554 5.923 -23.622 1.00 71.38 84 PHE A N 1
ATOM 706 C CA . PHE A 1 84 ? -7.784 5.528 -22.938 1.00 71.38 84 PHE A CA 1
ATOM 707 C C . PHE A 1 84 ? -7.596 5.314 -21.431 1.00 71.38 84 PHE A C 1
ATOM 709 O O . PHE A 1 84 ? -8.405 5.787 -20.629 1.00 71.38 84 PHE A O 1
ATOM 716 N N . PHE A 1 85 ? -6.529 4.613 -21.041 1.00 73.12 85 PHE A N 1
ATOM 717 C CA . PHE A 1 85 ? -6.245 4.296 -19.641 1.00 73.12 85 PHE A CA 1
ATOM 718 C C . PHE A 1 85 ? -5.419 5.372 -18.918 1.00 73.12 85 PHE A C 1
ATOM 720 O O . PHE A 1 85 ? -5.133 5.204 -17.734 1.00 73.12 85 PHE A O 1
ATOM 727 N N . ASN A 1 86 ? -5.049 6.474 -19.588 1.00 64.62 86 ASN A N 1
ATOM 728 C CA . ASN A 1 86 ? -4.105 7.474 -19.070 1.00 64.62 86 ASN A CA 1
ATOM 729 C C . ASN A 1 86 ? -2.824 6.830 -18.506 1.00 64.62 86 ASN A C 1
ATOM 731 O O . ASN A 1 86 ? -2.300 7.252 -17.474 1.00 64.62 86 ASN A O 1
ATOM 735 N N . ILE A 1 87 ? -2.328 5.779 -19.163 1.00 68.62 87 ILE A N 1
ATOM 736 C CA . ILE A 1 87 ? -1.098 5.111 -18.733 1.00 68.62 87 ILE A CA 1
ATOM 737 C C . ILE A 1 87 ? 0.063 6.056 -19.064 1.00 68.62 87 ILE A C 1
ATOM 739 O O . ILE A 1 87 ? 0.235 6.391 -20.240 1.00 68.62 87 ILE A O 1
ATOM 743 N N . PRO A 1 88 ? 0.867 6.490 -18.071 1.00 55.94 88 PRO A N 1
ATOM 744 C CA . PRO A 1 88 ? 2.051 7.291 -18.334 1.00 55.94 88 PRO A CA 1
ATOM 745 C C . PRO A 1 88 ? 2.967 6.520 -19.279 1.00 55.94 88 PRO A C 1
ATOM 747 O O . PRO A 1 88 ? 3.338 5.375 -18.988 1.00 55.94 88 PRO A O 1
ATOM 750 N N . ASP A 1 89 ? 3.329 7.130 -20.408 1.00 57.28 89 ASP A N 1
ATOM 751 C CA . ASP A 1 89 ? 4.312 6.532 -21.300 1.00 57.28 89 ASP A CA 1
ATOM 752 C C . ASP A 1 89 ? 5.679 6.622 -20.615 1.00 57.28 89 ASP A C 1
ATOM 754 O O . ASP A 1 89 ? 6.363 7.639 -20.628 1.00 57.28 89 ASP A O 1
ATOM 758 N N . HIS A 1 90 ? 6.026 5.558 -19.902 1.00 51.19 90 HIS A N 1
ATOM 759 C CA . HIS A 1 90 ? 7.269 5.405 -19.157 1.00 51.19 90 HIS A CA 1
ATOM 760 C C . HIS A 1 90 ? 8.373 4.826 -20.038 1.00 51.19 90 HIS A C 1
ATOM 762 O O . HIS A 1 90 ? 9.433 4.453 -19.529 1.00 51.19 90 HIS A O 1
ATOM 768 N N . ARG A 1 91 ? 8.178 4.796 -21.366 1.00 50.41 91 ARG A N 1
ATOM 769 C CA . ARG A 1 91 ? 9.333 4.877 -22.247 1.00 50.41 91 ARG A CA 1
ATOM 770 C C . ARG A 1 91 ? 10.014 6.196 -21.915 1.00 50.41 91 ARG A C 1
ATOM 772 O O . ARG A 1 91 ? 9.637 7.255 -22.401 1.00 50.41 91 ARG A O 1
ATOM 779 N N . ILE A 1 92 ? 11.045 6.099 -21.073 1.00 53.19 92 ILE A N 1
ATOM 780 C CA . ILE A 1 92 ? 12.210 6.967 -21.160 1.00 53.19 92 ILE A CA 1
ATOM 781 C C . ILE A 1 92 ? 12.398 7.173 -22.659 1.00 53.19 92 ILE A C 1
ATOM 783 O O . ILE A 1 92 ? 12.458 6.186 -23.401 1.00 53.19 92 ILE A O 1
ATOM 787 N N . GLU A 1 93 ? 12.402 8.419 -23.116 1.00 50.66 93 GLU A N 1
ATOM 788 C CA . GLU A 1 93 ? 12.852 8.764 -24.457 1.00 50.66 93 GLU A CA 1
ATOM 789 C C . GLU A 1 93 ? 14.341 8.381 -24.565 1.00 50.66 93 GLU A C 1
ATOM 791 O O . GLU A 1 93 ? 15.216 9.224 -24.673 1.00 50.66 93 GLU A O 1
ATOM 796 N N . LEU A 1 94 ? 14.656 7.086 -24.502 1.00 50.00 94 LEU A N 1
ATOM 797 C CA . LEU A 1 94 ? 15.974 6.500 -24.719 1.00 50.00 94 LEU A CA 1
ATOM 798 C C . LEU A 1 94 ? 16.444 6.767 -26.153 1.00 50.00 94 LEU A C 1
ATOM 800 O O . LEU A 1 94 ? 17.622 6.619 -26.452 1.00 50.00 94 LEU A O 1
ATOM 804 N N . ASN A 1 95 ? 15.518 7.193 -27.016 1.00 49.44 95 ASN A N 1
ATOM 805 C CA . ASN A 1 95 ? 15.731 7.434 -28.431 1.00 49.44 95 ASN A CA 1
ATOM 806 C C . ASN A 1 95 ? 15.708 8.922 -28.810 1.00 49.44 95 ASN A C 1
ATOM 808 O O . ASN A 1 95 ? 15.771 9.220 -30.003 1.00 49.44 95 ASN A O 1
ATOM 812 N N . SER A 1 96 ? 15.648 9.872 -27.862 1.00 55.81 96 SER A N 1
ATOM 813 C CA . SER A 1 96 ? 16.071 11.235 -28.202 1.00 55.81 96 SER A CA 1
ATOM 814 C C . SER A 1 96 ? 17.596 11.219 -28.257 1.00 55.81 96 SER A C 1
ATOM 816 O O . SER A 1 96 ? 18.286 11.373 -27.254 1.00 55.81 96 SER A O 1
ATOM 818 N N . SER A 1 97 ? 18.139 10.916 -29.440 1.00 59.19 97 SER A N 1
ATOM 819 C CA . SER A 1 97 ? 19.581 10.923 -29.682 1.00 59.19 97 SER A CA 1
ATOM 820 C C . SER A 1 97 ? 20.160 12.209 -29.104 1.00 59.19 97 SER A C 1
ATOM 822 O O . SER A 1 97 ? 19.835 13.301 -29.579 1.00 59.19 97 SER A O 1
ATOM 824 N N . ILE A 1 98 ? 20.963 12.088 -28.042 1.00 63.09 98 ILE A N 1
ATOM 825 C CA . ILE A 1 98 ? 21.571 13.234 -27.371 1.00 63.09 98 ILE A CA 1
ATOM 826 C C . ILE A 1 98 ? 22.510 13.887 -28.384 1.00 63.09 98 ILE A C 1
ATOM 828 O O . ILE A 1 98 ? 23.639 13.452 -28.596 1.00 63.09 98 ILE A O 1
ATOM 832 N N . SER A 1 99 ? 22.010 14.912 -29.064 1.00 66.94 99 SER A N 1
ATOM 833 C CA . SER A 1 99 ? 22.792 15.712 -29.995 1.00 66.94 99 SER A CA 1
ATOM 834 C C . SER A 1 99 ? 23.709 16.647 -29.211 1.00 66.94 99 SER A C 1
ATOM 836 O O . SER A 1 99 ? 23.365 17.083 -28.111 1.00 66.94 99 SER A O 1
ATOM 838 N N . HIS A 1 100 ? 24.854 17.013 -29.787 1.00 67.94 100 HIS A N 1
ATOM 839 C CA . HIS A 1 100 ? 25.840 17.895 -29.150 1.00 67.94 100 HIS A CA 1
ATOM 840 C C . HIS A 1 100 ? 25.222 19.229 -28.675 1.00 67.94 100 HIS A C 1
ATOM 842 O O . HIS A 1 100 ? 25.606 19.752 -27.634 1.00 67.94 100 HIS A O 1
ATOM 848 N N . GLY A 1 101 ? 24.204 19.739 -29.386 1.00 71.56 101 GLY A N 1
ATOM 849 C CA . GLY A 1 101 ? 23.476 20.961 -29.014 1.00 71.56 101 GLY A CA 1
ATOM 850 C C . GLY A 1 101 ? 22.500 20.804 -27.839 1.00 71.56 101 GLY A C 1
ATOM 851 O O . GLY A 1 101 ? 22.252 21.765 -27.116 1.00 71.56 101 GLY A O 1
ATOM 852 N N . ASN A 1 102 ? 21.995 19.591 -27.600 1.00 75.00 102 ASN A N 1
ATOM 853 C CA . ASN A 1 102 ? 21.041 19.290 -26.525 1.00 75.00 102 ASN A CA 1
ATOM 854 C C . ASN A 1 102 ? 21.707 18.592 -25.328 1.00 75.00 102 ASN A C 1
ATOM 856 O O . ASN A 1 102 ? 21.089 18.407 -24.285 1.00 75.00 102 ASN A O 1
ATOM 860 N N . TRP A 1 103 ? 22.985 18.229 -25.442 1.00 85.06 103 TRP A N 1
ATOM 861 C CA . TRP A 1 103 ? 23.709 17.503 -24.402 1.00 85.06 103 TRP A CA 1
ATOM 862 C C . TRP A 1 103 ? 23.752 18.267 -23.075 1.00 85.06 103 TRP A C 1
ATOM 864 O O . TRP A 1 103 ? 23.439 17.713 -22.025 1.00 85.06 103 TRP A O 1
ATOM 874 N N . ILE A 1 104 ? 24.064 19.566 -23.111 1.00 84.69 104 ILE A N 1
ATOM 875 C CA . ILE A 1 104 ? 24.181 20.371 -21.888 1.00 84.69 104 ILE A CA 1
ATOM 876 C C . ILE A 1 104 ? 22.828 20.600 -21.203 1.00 84.69 104 ILE A C 1
ATOM 878 O O . ILE A 1 104 ? 22.756 20.732 -19.981 1.00 84.69 104 ILE A O 1
ATOM 882 N N . THR A 1 105 ? 21.741 20.661 -21.974 1.00 82.62 105 THR A N 1
ATOM 883 C CA . THR A 1 105 ? 20.395 20.861 -21.430 1.00 82.62 105 THR A CA 1
ATOM 884 C C . THR A 1 105 ? 19.875 19.572 -20.805 1.00 82.62 105 THR A C 1
ATOM 886 O O . THR A 1 105 ? 19.342 19.629 -19.697 1.00 82.62 105 THR A O 1
ATOM 889 N N . GLU A 1 106 ? 20.106 18.420 -21.438 1.00 80.25 106 GLU A N 1
ATOM 890 C CA . GLU A 1 106 ? 19.803 17.107 -20.860 1.00 80.25 106 GLU A CA 1
ATOM 891 C C . GLU A 1 106 ? 20.655 16.809 -19.622 1.00 80.25 106 GLU A C 1
ATOM 893 O O . GLU A 1 106 ? 20.114 16.393 -18.599 1.00 80.25 106 GLU A O 1
ATOM 898 N N . PHE A 1 107 ? 21.953 17.127 -19.644 1.00 84.62 107 PHE A N 1
ATOM 899 C CA . PHE A 1 107 ? 22.822 16.999 -18.472 1.00 84.62 107 PHE A CA 1
ATOM 900 C C . PHE A 1 107 ? 22.277 17.796 -17.280 1.00 84.62 107 PHE A C 1
ATOM 902 O O . PHE A 1 107 ? 22.056 17.237 -16.209 1.00 84.62 107 PHE A O 1
ATOM 909 N N . ARG A 1 108 ? 21.934 19.076 -17.479 1.00 84.88 108 ARG A N 1
ATOM 910 C CA . ARG A 1 108 ? 21.339 19.910 -16.418 1.00 84.88 108 ARG A CA 1
ATOM 911 C C . ARG A 1 108 ? 19.980 19.392 -15.943 1.00 84.88 108 ARG A C 1
ATOM 913 O O . ARG A 1 108 ? 19.653 19.522 -14.764 1.00 84.88 108 ARG A O 1
ATOM 920 N N . LYS A 1 109 ? 19.156 18.821 -16.831 1.00 83.56 109 LYS A N 1
ATOM 921 C CA . LYS A 1 109 ? 17.890 18.176 -16.437 1.00 83.56 109 LYS A CA 1
ATOM 922 C C . LYS A 1 109 ? 18.152 16.971 -15.535 1.00 83.56 109 LYS A C 1
ATOM 924 O O . LYS A 1 109 ? 17.440 16.796 -14.548 1.00 83.56 109 LYS A O 1
ATOM 929 N N . LEU A 1 110 ? 19.161 16.164 -15.856 1.00 84.88 110 LEU A N 1
ATOM 930 C CA . LEU A 1 110 ? 19.568 15.022 -15.043 1.00 84.88 110 LEU A CA 1
ATOM 931 C C . LEU A 1 110 ? 20.168 15.458 -13.703 1.00 84.88 110 LEU A C 1
ATOM 933 O O . LEU A 1 110 ? 19.830 14.855 -12.691 1.00 84.88 110 LEU A O 1
ATOM 937 N N . GLU A 1 111 ? 20.954 16.536 -13.655 1.00 84.12 111 GLU A N 1
ATOM 938 C CA . GLU A 1 111 ? 21.449 17.101 -12.391 1.00 84.12 111 GLU A CA 1
ATOM 939 C C . GLU A 1 111 ? 20.308 17.552 -11.480 1.00 84.12 111 GLU A C 1
ATOM 941 O O . GLU A 1 111 ? 20.266 17.169 -10.317 1.00 84.12 111 GLU A O 1
ATOM 946 N N . ARG A 1 112 ? 19.308 18.261 -12.015 1.00 84.25 112 ARG A N 1
ATOM 947 C CA . ARG A 1 112 ? 18.119 18.639 -11.231 1.00 84.25 112 ARG A CA 1
ATOM 948 C C . ARG A 1 112 ? 17.343 17.423 -10.731 1.00 84.25 112 ARG A C 1
ATOM 950 O O . ARG A 1 112 ? 16.832 17.438 -9.615 1.00 84.25 112 ARG A O 1
ATOM 957 N N . LYS A 1 113 ? 17.232 16.370 -11.551 1.00 84.81 113 LYS A N 1
ATOM 958 C CA . LYS A 1 113 ? 16.600 15.107 -11.137 1.00 84.81 113 LYS A CA 1
ATOM 959 C C . LYS A 1 113 ? 17.409 14.424 -10.032 1.00 84.81 113 LYS A C 1
ATOM 961 O O . LYS A 1 113 ? 16.805 13.973 -9.068 1.00 84.81 113 LYS A O 1
ATOM 966 N N . ARG A 1 114 ? 18.742 14.390 -10.139 1.00 85.44 114 ARG A N 1
ATOM 967 C CA . ARG A 1 114 ? 19.649 13.889 -9.093 1.00 85.44 114 ARG A CA 1
ATOM 968 C C . ARG A 1 114 ? 19.453 14.661 -7.792 1.00 85.44 114 ARG A C 1
ATOM 970 O O . ARG A 1 114 ? 19.266 14.036 -6.756 1.00 85.44 114 ARG A O 1
ATOM 977 N N . ASP A 1 115 ? 19.458 15.987 -7.849 1.00 86.56 115 ASP A N 1
ATOM 978 C CA . ASP A 1 115 ? 19.339 16.830 -6.656 1.00 86.56 115 ASP A CA 1
ATOM 979 C C . ASP A 1 115 ? 17.979 16.626 -5.976 1.00 86.56 115 ASP A C 1
ATOM 981 O O . ASP A 1 115 ? 17.916 16.440 -4.764 1.00 86.56 115 ASP A O 1
ATOM 985 N N . LYS A 1 116 ? 16.901 16.517 -6.764 1.00 86.69 116 LYS A N 1
ATOM 986 C CA . LYS A 1 116 ? 15.560 16.193 -6.257 1.00 86.69 116 LYS A CA 1
ATOM 987 C C . LYS A 1 116 ? 15.465 14.788 -5.652 1.00 86.69 116 LYS A C 1
ATOM 989 O O . LYS A 1 116 ? 14.761 14.588 -4.668 1.00 86.69 116 LYS A O 1
ATOM 994 N N . ILE A 1 117 ? 16.165 13.805 -6.222 1.00 84.44 117 ILE A N 1
ATOM 995 C CA . ILE A 1 117 ? 16.277 12.469 -5.618 1.00 84.44 117 ILE A CA 1
ATOM 996 C C . ILE A 1 117 ? 17.009 12.570 -4.274 1.00 84.44 117 ILE A C 1
ATOM 998 O O . ILE A 1 117 ? 16.549 11.983 -3.302 1.00 84.44 117 ILE A O 1
ATOM 1002 N N . GLY A 1 118 ? 18.098 13.340 -4.197 1.00 79.81 118 GLY A N 1
ATOM 1003 C CA . GLY A 1 118 ? 18.832 13.575 -2.951 1.00 79.81 118 GLY A CA 1
ATOM 1004 C C . GLY A 1 118 ? 17.970 14.215 -1.858 1.00 79.81 118 GLY A C 1
ATOM 1005 O O . GLY A 1 118 ? 17.984 13.752 -0.720 1.00 79.81 118 GLY A O 1
ATOM 1006 N N . GLU A 1 119 ? 17.171 15.224 -2.212 1.00 82.38 119 GLU A N 1
ATOM 1007 C CA . GLU A 1 119 ? 16.217 15.876 -1.305 1.00 82.38 119 GLU A CA 1
ATOM 1008 C C . GLU A 1 119 ? 15.159 14.890 -0.786 1.00 82.38 119 GLU A C 1
ATOM 1010 O O . GLU A 1 119 ? 15.016 14.730 0.426 1.00 82.38 119 GLU A O 1
ATOM 1015 N N . ASN A 1 120 ? 14.505 14.143 -1.682 1.00 80.62 120 ASN A N 1
ATOM 1016 C CA . ASN A 1 120 ? 13.498 13.144 -1.309 1.00 80.62 120 ASN A CA 1
ATOM 1017 C C . ASN A 1 120 ? 14.077 12.023 -0.428 1.00 80.62 120 ASN A C 1
ATOM 1019 O O . ASN A 1 120 ? 13.406 11.530 0.477 1.00 80.62 120 ASN A O 1
ATOM 1023 N N . VAL A 1 121 ? 15.317 11.592 -0.688 1.00 81.56 121 VAL A N 1
ATOM 1024 C CA . VAL A 1 121 ? 16.003 10.575 0.126 1.00 81.56 121 VAL A CA 1
ATOM 1025 C C . VAL A 1 121 ? 16.314 11.119 1.523 1.00 81.56 121 VAL A C 1
ATOM 1027 O O . VAL A 1 121 ? 16.134 10.404 2.508 1.00 81.56 121 VAL A O 1
ATOM 1030 N N . SER A 1 122 ? 16.731 12.383 1.624 1.00 81.69 122 SER A N 1
ATOM 1031 C CA . SER A 1 122 ? 16.968 13.055 2.906 1.00 81.69 122 SER A CA 1
ATOM 1032 C C . SER A 1 122 ? 15.676 13.209 3.720 1.00 81.69 122 SER A C 1
ATOM 1034 O O . SER A 1 122 ? 15.642 12.876 4.906 1.00 81.69 122 SER A O 1
ATOM 1036 N N . GLU A 1 123 ? 14.583 13.628 3.077 1.00 82.81 123 GLU A N 1
ATOM 1037 C CA . GLU A 1 123 ? 13.262 13.736 3.706 1.00 82.81 123 GLU A CA 1
ATOM 1038 C C . GLU A 1 123 ? 12.749 12.367 4.179 1.00 82.81 123 GLU A C 1
ATOM 1040 O O . GLU A 1 123 ? 12.345 12.210 5.334 1.00 82.81 123 GLU A O 1
ATOM 1045 N N . ALA A 1 124 ? 12.854 11.337 3.333 1.00 80.19 124 ALA A N 1
ATOM 1046 C CA . ALA A 1 124 ? 12.496 9.970 3.699 1.00 80.19 124 ALA A CA 1
ATOM 1047 C C . ALA A 1 124 ? 13.328 9.451 4.886 1.00 80.19 124 ALA A C 1
ATOM 1049 O O . ALA A 1 124 ? 12.802 8.743 5.751 1.00 80.19 124 ALA A O 1
ATOM 1050 N N . TYR A 1 125 ? 14.611 9.822 4.973 1.00 81.12 125 TYR A N 1
ATOM 1051 C CA . TYR A 1 125 ? 15.469 9.479 6.107 1.00 81.12 125 TYR A CA 1
ATOM 1052 C C . TYR A 1 125 ? 15.023 10.173 7.398 1.00 81.12 125 TYR A C 1
ATOM 1054 O O . TYR A 1 125 ? 14.918 9.516 8.437 1.00 81.12 125 TYR A O 1
ATOM 1062 N N . ALA A 1 126 ? 14.713 11.471 7.341 1.00 84.00 126 ALA A N 1
ATOM 1063 C CA . ALA A 1 126 ? 14.217 12.225 8.490 1.00 84.00 126 ALA A CA 1
ATOM 1064 C C . ALA A 1 126 ? 12.908 11.627 9.033 1.00 84.00 126 ALA A C 1
ATOM 1066 O O . ALA A 1 126 ? 12.800 11.365 10.234 1.00 84.00 126 ALA A O 1
ATOM 1067 N N . LEU A 1 127 ? 11.960 11.311 8.145 1.00 85.38 127 LEU A N 1
ATOM 1068 C CA . LEU A 1 127 ? 10.695 10.663 8.504 1.00 85.38 127 LEU A CA 1
ATOM 1069 C C . LEU A 1 127 ? 10.909 9.257 9.085 1.00 85.38 127 LEU A C 1
ATOM 1071 O O . LEU A 1 127 ? 10.295 8.898 10.089 1.00 85.38 127 LEU A O 1
ATOM 1075 N N . THR A 1 128 ? 11.825 8.470 8.511 1.00 85.81 128 THR A N 1
ATOM 1076 C CA . THR A 1 128 ? 12.168 7.132 9.026 1.00 85.81 128 THR A CA 1
ATOM 1077 C C . THR A 1 128 ? 12.804 7.208 10.416 1.00 85.81 128 THR A C 1
ATOM 1079 O O . THR A 1 128 ? 12.504 6.393 11.288 1.00 85.81 128 THR A O 1
ATOM 1082 N N . SER A 1 129 ? 13.674 8.193 10.647 1.00 85.25 129 SER A N 1
ATOM 1083 C CA . SER A 1 129 ? 14.293 8.441 11.952 1.00 85.25 129 SER A CA 1
ATOM 1084 C C . SER A 1 129 ? 13.249 8.837 13.002 1.00 85.25 129 SER A C 1
ATOM 1086 O O . SER A 1 129 ? 13.215 8.269 14.095 1.00 85.25 129 SER A O 1
ATOM 1088 N N . GLN A 1 130 ? 12.327 9.737 12.645 1.00 87.69 130 GLN A N 1
ATOM 1089 C CA . GLN A 1 130 ? 11.219 10.139 13.512 1.00 87.69 130 GLN A CA 1
ATOM 1090 C C . GLN A 1 130 ? 10.310 8.951 13.861 1.00 87.69 130 GLN A C 1
ATOM 1092 O O . GLN A 1 130 ? 9.975 8.756 15.031 1.00 87.69 130 GLN A O 1
ATOM 1097 N N . ALA A 1 131 ? 9.966 8.117 12.875 1.00 86.75 131 ALA A N 1
ATOM 1098 C CA . ALA A 1 131 ? 9.169 6.912 13.088 1.00 86.75 131 ALA A CA 1
ATOM 1099 C C . ALA A 1 131 ? 9.858 5.926 14.046 1.00 86.75 131 ALA A C 1
ATOM 1101 O O . ALA A 1 131 ? 9.208 5.379 14.936 1.00 86.75 131 ALA A O 1
ATOM 1102 N N . LYS A 1 132 ? 11.181 5.744 13.926 1.00 88.31 132 LYS A N 1
ATOM 1103 C CA . LYS A 1 132 ? 11.974 4.920 14.854 1.00 88.31 132 LYS A CA 1
ATOM 1104 C C . LYS A 1 132 ? 11.974 5.489 16.271 1.00 88.31 132 LYS A C 1
ATOM 1106 O O . LYS A 1 132 ? 11.770 4.732 17.214 1.00 88.31 132 LYS A O 1
ATOM 1111 N N . SER A 1 133 ? 12.138 6.803 16.425 1.00 90.38 133 SER A N 1
ATOM 1112 C CA . SER A 1 133 ? 12.075 7.464 17.735 1.00 90.38 133 SER A CA 1
ATOM 1113 C C . SER A 1 133 ? 10.723 7.233 18.418 1.00 90.38 133 SER A C 1
ATOM 1115 O O . SER A 1 133 ? 10.681 6.751 19.549 1.00 90.38 133 SER A O 1
ATOM 1117 N N . LEU A 1 134 ? 9.616 7.498 17.717 1.00 90.12 134 LEU A N 1
ATOM 1118 C CA . LEU A 1 134 ? 8.263 7.280 18.245 1.00 90.12 134 LEU A CA 1
ATOM 1119 C C . LEU A 1 134 ? 8.009 5.802 18.570 1.00 90.12 134 LEU A C 1
ATOM 1121 O O . LEU A 1 134 ? 7.432 5.486 19.607 1.00 90.12 134 LEU A O 1
ATOM 1125 N N . PHE A 1 135 ? 8.489 4.887 17.725 1.00 90.44 135 PHE A N 1
ATOM 1126 C CA . PHE A 1 135 ? 8.397 3.451 17.972 1.00 90.44 135 PHE A CA 1
ATOM 1127 C C . PHE A 1 135 ? 9.122 3.038 19.263 1.00 90.44 135 PHE A C 1
ATOM 1129 O O . PHE A 1 135 ? 8.561 2.306 20.081 1.00 90.44 135 PHE A O 1
ATOM 1136 N N . THR A 1 136 ? 10.343 3.537 19.487 1.00 90.31 136 THR A N 1
ATOM 1137 C CA . THR A 1 136 ? 11.083 3.264 20.730 1.00 90.31 136 THR A CA 1
ATOM 1138 C C . THR A 1 136 ? 10.390 3.856 21.956 1.00 90.31 136 THR A C 1
ATOM 1140 O O . THR A 1 136 ? 10.309 3.189 22.984 1.00 90.31 136 THR A O 1
ATOM 1143 N N . GLU A 1 137 ? 9.820 5.059 21.845 1.00 92.25 137 GLU A N 1
ATOM 1144 C CA . GLU A 1 137 ? 9.077 5.702 22.933 1.00 92.25 137 GLU A CA 1
ATOM 1145 C C . GLU A 1 137 ? 7.842 4.886 23.335 1.00 92.25 137 GLU A C 1
ATOM 1147 O O . GLU A 1 137 ? 7.624 4.620 24.520 1.00 92.25 137 GLU A O 1
ATOM 1152 N N . VAL A 1 138 ? 7.049 4.454 22.351 1.00 92.00 138 VAL A N 1
ATOM 1153 C CA . VAL A 1 138 ? 5.866 3.617 22.581 1.00 92.00 138 VAL A CA 1
ATOM 1154 C C . VAL A 1 138 ? 6.270 2.280 23.201 1.00 92.00 138 VAL A C 1
ATOM 1156 O O . VAL A 1 138 ? 5.669 1.876 24.192 1.00 92.00 138 VAL A O 1
ATOM 1159 N N . THR A 1 139 ? 7.330 1.642 22.700 1.00 92.56 139 THR A N 1
ATOM 1160 C CA . THR A 1 139 ? 7.846 0.376 23.252 1.00 92.56 139 THR A CA 1
ATOM 1161 C C . THR A 1 139 ? 8.211 0.518 24.735 1.00 92.56 139 THR A C 1
ATOM 1163 O O . THR A 1 139 ? 7.765 -0.275 25.561 1.00 92.56 139 THR A O 1
ATOM 1166 N N . VAL A 1 140 ? 8.930 1.585 25.107 1.00 93.56 140 VAL A N 1
ATOM 1167 C CA . VAL A 1 140 ? 9.294 1.857 26.509 1.00 93.56 140 VAL A CA 1
ATOM 1168 C C . VAL A 1 140 ? 8.057 2.092 27.382 1.00 93.56 140 VAL A C 1
ATOM 1170 O O . VAL A 1 140 ? 7.990 1.578 28.500 1.00 93.56 140 VAL A O 1
ATOM 1173 N N . LYS A 1 141 ? 7.059 2.839 26.893 1.00 93.19 141 LYS A N 1
ATOM 1174 C CA . LYS A 1 141 ? 5.805 3.080 27.630 1.00 93.19 141 LYS A CA 1
ATOM 1175 C C . LYS A 1 141 ? 5.006 1.794 27.849 1.00 93.19 141 LYS A C 1
ATOM 1177 O O . LYS A 1 141 ? 4.435 1.616 28.922 1.00 93.19 141 LYS A O 1
ATOM 1182 N N . VAL A 1 142 ? 4.985 0.878 26.883 1.00 91.62 142 VAL A N 1
ATOM 1183 C CA . VAL A 1 142 ? 4.317 -0.425 27.042 1.00 91.62 142 VAL A CA 1
ATOM 1184 C C . VAL A 1 142 ? 5.033 -1.310 28.050 1.00 91.62 142 VAL A C 1
ATOM 1186 O O . VAL A 1 142 ? 4.373 -1.899 28.905 1.00 91.62 142 VAL A O 1
ATOM 1189 N N . ASP A 1 143 ? 6.365 -1.334 28.038 1.00 90.25 143 ASP A N 1
ATOM 1190 C CA . ASP A 1 143 ? 7.140 -2.041 29.061 1.00 90.25 143 ASP A CA 1
ATOM 1191 C C . ASP A 1 143 ? 6.902 -1.465 30.464 1.00 90.25 143 ASP A C 1
ATOM 1193 O O . ASP A 1 143 ? 6.834 -2.212 31.441 1.00 90.25 143 ASP A O 1
ATOM 1197 N N . GLN A 1 144 ? 6.738 -0.143 30.587 1.00 91.25 144 GLN A N 1
ATOM 1198 C CA . GLN A 1 144 ? 6.356 0.505 31.846 1.00 91.25 144 GLN A CA 1
ATOM 1199 C C . GLN A 1 144 ? 4.947 0.102 32.295 1.00 91.25 144 GLN A C 1
ATOM 1201 O O . GLN A 1 144 ? 4.758 -0.217 33.467 1.00 91.25 144 GLN A O 1
ATOM 1206 N N . LEU A 1 145 ? 3.970 0.069 31.383 1.00 89.44 145 LEU A N 1
ATOM 1207 C CA . LEU A 1 145 ? 2.608 -0.376 31.695 1.00 89.44 145 LEU A CA 1
ATOM 1208 C C . LEU A 1 145 ? 2.573 -1.852 32.106 1.00 89.44 145 LEU A C 1
ATOM 1210 O O . LEU A 1 145 ? 1.887 -2.193 33.066 1.00 89.44 145 LEU A O 1
ATOM 1214 N N . LYS A 1 146 ? 3.353 -2.709 31.440 1.00 88.00 146 LYS A N 1
ATOM 1215 C CA . LYS A 1 146 ? 3.503 -4.124 31.798 1.00 88.00 146 LYS A CA 1
ATOM 1216 C C . LYS A 1 146 ? 4.098 -4.284 33.199 1.00 88.00 146 LYS A C 1
ATOM 1218 O O . LYS A 1 146 ? 3.486 -4.922 34.044 1.00 88.00 146 LYS A O 1
ATOM 1223 N N . LYS A 1 147 ? 5.207 -3.597 33.496 1.00 88.75 147 LYS A N 1
ATOM 1224 C CA . LYS A 1 147 ? 5.817 -3.576 34.841 1.00 88.75 147 LYS A CA 1
ATOM 1225 C C . LYS A 1 147 ? 4.885 -2.995 35.910 1.00 88.75 147 LYS A C 1
ATOM 1227 O O . LYS A 1 147 ? 4.919 -3.429 37.058 1.00 88.75 147 LYS A O 1
ATOM 1232 N N . SER A 1 148 ? 4.049 -2.018 35.556 1.00 86.38 148 SER A N 1
ATOM 1233 C CA . SER A 1 148 ? 3.041 -1.459 36.464 1.00 86.38 148 SER A CA 1
ATOM 1234 C C . SER A 1 148 ? 1.900 -2.441 36.733 1.00 86.38 148 SER A C 1
ATOM 1236 O O . SER A 1 148 ? 1.334 -2.416 37.824 1.00 86.38 148 SER A O 1
ATOM 1238 N N . LEU A 1 149 ? 1.552 -3.283 35.759 1.00 84.06 149 LEU A N 1
ATOM 1239 C CA . LEU A 1 149 ? 0.536 -4.319 35.914 1.00 84.06 149 LEU A CA 1
ATOM 1240 C C . LEU A 1 149 ? 1.067 -5.504 36.730 1.00 84.06 149 LEU A C 1
ATOM 1242 O O . LEU A 1 149 ? 0.369 -5.999 37.603 1.00 84.06 149 LEU A O 1
ATOM 1246 N N . ASP A 1 150 ? 2.327 -5.883 36.516 1.00 81.31 150 ASP A N 1
ATOM 1247 C CA . ASP A 1 150 ? 2.991 -6.958 37.264 1.00 81.31 150 ASP A CA 1
ATOM 1248 C C . ASP A 1 150 ? 3.290 -6.572 38.727 1.00 81.31 150 ASP A C 1
ATOM 1250 O O . ASP A 1 150 ? 3.459 -7.440 39.572 1.00 81.31 150 ASP A O 1
ATOM 1254 N N . SER A 1 151 ? 3.363 -5.273 39.042 1.00 79.69 151 SER A N 1
ATOM 1255 C CA . SER A 1 151 ? 3.589 -4.769 40.410 1.00 79.69 151 SER A CA 1
ATOM 1256 C C . SER A 1 151 ? 2.304 -4.405 41.168 1.00 79.69 151 SER A C 1
ATOM 1258 O O . SER A 1 151 ? 2.369 -4.016 42.337 1.00 79.69 151 SER A O 1
ATOM 1260 N N . THR A 1 152 ? 1.125 -4.508 40.540 1.00 71.38 152 THR A N 1
ATOM 1261 C CA . THR A 1 152 ? -0.159 -4.179 41.182 1.00 71.38 152 THR A CA 1
ATOM 1262 C C . THR A 1 152 ? -0.796 -5.405 41.841 1.00 71.38 152 THR A C 1
ATOM 1264 O O . THR A 1 152 ? -1.672 -6.043 41.273 1.00 71.38 152 THR A O 1
ATOM 1267 N N . ASP A 1 153 ? -0.411 -5.683 43.090 1.00 61.19 153 ASP A N 1
ATOM 1268 C CA . ASP A 1 153 ? -0.802 -6.923 43.786 1.00 61.19 153 ASP A CA 1
ATOM 1269 C C . ASP A 1 153 ? -1.969 -6.828 44.794 1.00 61.19 153 ASP A C 1
ATOM 1271 O O . ASP A 1 153 ? -2.283 -7.825 45.435 1.00 61.19 153 ASP A O 1
ATOM 1275 N N . ALA A 1 154 ? -2.652 -5.688 44.985 1.00 60.97 154 ALA A N 1
ATOM 1276 C CA . ALA A 1 154 ? -3.529 -5.583 46.171 1.00 60.97 154 ALA A CA 1
ATOM 1277 C C . ALA A 1 154 ? -4.904 -4.912 46.039 1.00 60.97 154 ALA A C 1
ATOM 1279 O O . ALA A 1 154 ? -5.684 -5.010 46.981 1.00 60.97 154 ALA A O 1
ATOM 1280 N N . ASN A 1 155 ? -5.246 -4.227 44.941 1.00 67.19 155 ASN A N 1
ATOM 1281 C CA . ASN A 1 155 ? -6.463 -3.388 44.948 1.00 67.19 155 ASN A CA 1
ATOM 1282 C C . ASN A 1 155 ? -7.250 -3.339 43.628 1.00 67.19 155 ASN A C 1
ATOM 1284 O O . ASN A 1 155 ? -8.075 -2.450 43.427 1.00 67.19 155 ASN A O 1
ATOM 1288 N N . ILE A 1 156 ? -6.983 -4.263 42.703 1.00 77.88 156 ILE A N 1
ATOM 1289 C CA . ILE A 1 156 ? -7.684 -4.351 41.417 1.00 77.88 156 ILE A CA 1
ATOM 1290 C C . ILE A 1 156 ? -8.477 -5.655 41.396 1.00 77.88 156 ILE A C 1
ATOM 1292 O O . ILE A 1 156 ? -7.948 -6.725 41.690 1.00 77.88 156 ILE A O 1
ATOM 1296 N N . THR A 1 157 ? -9.762 -5.571 41.056 1.00 82.94 157 THR A N 1
ATOM 1297 C CA . THR A 1 157 ? -10.618 -6.744 40.876 1.00 82.94 157 THR A CA 1
ATOM 1298 C C . THR A 1 157 ? -10.058 -7.620 39.758 1.00 82.94 157 THR A C 1
ATOM 1300 O O . THR A 1 157 ? -9.627 -7.109 38.728 1.00 82.94 157 THR A O 1
ATOM 1303 N N . LYS A 1 158 ? -10.111 -8.946 39.921 1.00 82.12 158 LYS A N 1
ATOM 1304 C CA . LYS A 1 158 ? -9.594 -9.919 38.938 1.00 82.12 158 LYS A CA 1
ATOM 1305 C C . LYS A 1 158 ? -10.077 -9.654 37.502 1.00 82.12 158 LYS A C 1
ATOM 1307 O O . LYS A 1 158 ? -9.324 -9.837 36.553 1.00 82.12 158 LYS A O 1
ATOM 1312 N N . ASP A 1 159 ? -11.311 -9.178 37.371 1.00 81.88 159 ASP A N 1
ATOM 1313 C CA . ASP A 1 159 ? -11.936 -8.823 36.095 1.00 81.88 159 ASP A CA 1
ATOM 1314 C C . ASP A 1 159 ? -11.294 -7.586 35.432 1.00 81.88 159 ASP A C 1
ATOM 1316 O O . ASP A 1 159 ? -11.010 -7.567 34.237 1.00 81.88 159 ASP A O 1
ATOM 1320 N N . GLU A 1 160 ? -10.950 -6.569 36.226 1.00 84.25 160 GLU A N 1
ATOM 1321 C CA . GLU A 1 160 ? -10.261 -5.367 35.743 1.00 84.25 160 GLU A CA 1
ATOM 1322 C C . GLU A 1 160 ? -8.780 -5.645 35.439 1.00 84.25 160 GLU A C 1
ATOM 1324 O O . GLU A 1 160 ? -8.216 -5.053 34.518 1.00 84.25 160 GLU A O 1
ATOM 1329 N N . LEU A 1 161 ? -8.155 -6.586 36.153 1.00 84.94 161 LEU A N 1
ATOM 1330 C CA . LEU A 1 161 ? -6.818 -7.080 35.820 1.00 84.94 161 LEU A CA 1
ATOM 1331 C C . LEU A 1 161 ? -6.828 -7.781 34.452 1.00 84.94 161 LEU A C 1
ATOM 1333 O O . LEU A 1 161 ? -6.016 -7.428 33.598 1.00 84.94 161 LEU A O 1
ATOM 1337 N N . SER A 1 162 ? -7.789 -8.682 34.209 1.00 85.44 162 SER A N 1
ATOM 1338 C CA . SER A 1 162 ? -7.958 -9.356 32.910 1.00 85.44 162 SER A CA 1
ATOM 1339 C C . SER A 1 162 ? -8.153 -8.346 31.779 1.00 85.44 162 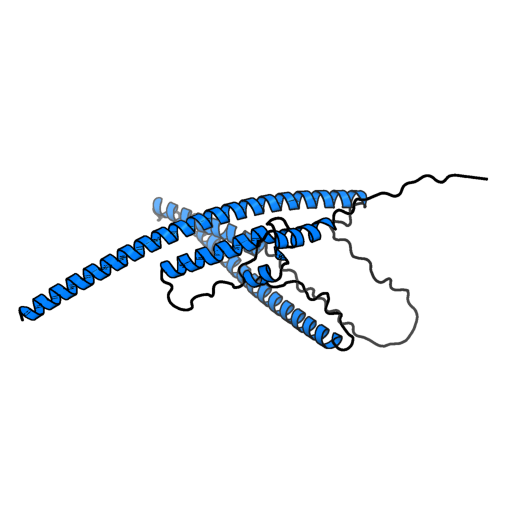SER A C 1
ATOM 1341 O O . SER A 1 162 ? -7.452 -8.383 30.773 1.00 85.44 162 SER A O 1
ATOM 1343 N N . ARG A 1 163 ? -9.019 -7.347 31.980 1.00 88.94 163 ARG A N 1
ATOM 1344 C CA . ARG A 1 163 ? -9.271 -6.296 30.986 1.00 88.94 163 ARG A CA 1
ATOM 1345 C C . ARG A 1 163 ? -8.028 -5.461 30.653 1.00 88.94 163 ARG A C 1
ATOM 1347 O O . ARG A 1 163 ? -7.857 -5.032 29.510 1.00 88.94 163 ARG A O 1
ATOM 1354 N N . ARG A 1 164 ? -7.169 -5.179 31.639 1.00 88.75 164 ARG A N 1
ATOM 1355 C CA . ARG A 1 164 ? -5.895 -4.466 31.423 1.00 88.75 164 ARG A CA 1
ATOM 1356 C C . ARG A 1 164 ? -4.871 -5.339 30.704 1.00 88.75 164 ARG A C 1
ATOM 1358 O O . ARG A 1 164 ? -4.151 -4.820 29.853 1.00 88.75 164 ARG A O 1
ATOM 1365 N N . GLN A 1 165 ? -4.839 -6.637 31.004 1.00 88.50 165 GLN A N 1
ATOM 1366 C CA . GLN A 1 165 ? -4.014 -7.608 30.283 1.00 88.50 165 GLN A CA 1
ATOM 1367 C C . GLN A 1 165 ? -4.430 -7.708 28.812 1.00 88.50 165 GLN A C 1
ATOM 1369 O O . GLN A 1 165 ? -3.566 -7.606 27.944 1.00 88.50 165 GLN A O 1
ATOM 1374 N N . ASP A 1 166 ? -5.728 -7.795 28.517 1.00 92.00 166 ASP A N 1
ATOM 1375 C CA . ASP A 1 166 ? -6.239 -7.881 27.141 1.00 92.00 166 ASP A CA 1
ATOM 1376 C C . ASP A 1 166 ? -5.845 -6.654 26.306 1.00 92.00 166 ASP A C 1
ATOM 1378 O O . ASP A 1 166 ? -5.321 -6.783 25.198 1.00 92.00 166 ASP A O 1
ATOM 1382 N N . LYS A 1 167 ? -5.991 -5.449 26.875 1.00 90.75 167 LYS A N 1
ATOM 1383 C CA . LYS A 1 167 ? -5.563 -4.198 26.224 1.00 90.75 167 LYS A CA 1
ATOM 1384 C C . LYS A 1 167 ? -4.055 -4.137 25.985 1.00 90.75 167 LYS A C 1
ATOM 1386 O O . LYS A 1 167 ? -3.617 -3.609 24.965 1.00 90.75 167 LYS A O 1
ATOM 1391 N N . LEU A 1 168 ? -3.245 -4.654 26.911 1.00 91.25 168 LEU A N 1
ATOM 1392 C CA . LEU A 1 168 ? -1.798 -4.743 26.713 1.00 91.25 168 LEU A CA 1
ATOM 1393 C C . LEU A 1 168 ? -1.424 -5.776 25.652 1.00 91.25 168 LEU A C 1
ATOM 1395 O O . LEU A 1 168 ? -0.461 -5.555 24.921 1.00 91.25 168 LEU A O 1
ATOM 1399 N N . HIS A 1 169 ? -2.150 -6.887 25.552 1.00 90.88 169 HIS A N 1
ATOM 1400 C CA . HIS A 1 169 ? -1.937 -7.874 24.499 1.00 90.88 169 HIS A CA 1
ATOM 1401 C C . HIS A 1 169 ? -2.245 -7.300 23.115 1.00 90.88 169 HIS A C 1
ATOM 1403 O O . HIS A 1 169 ? -1.432 -7.459 22.206 1.00 90.88 169 HIS A O 1
ATOM 1409 N N . GLU A 1 170 ? -3.355 -6.574 22.974 1.00 93.25 170 GLU A N 1
ATOM 1410 C CA . GLU A 1 170 ? -3.718 -5.867 21.741 1.00 93.25 170 GLU A CA 1
ATOM 1411 C C . GLU A 1 170 ? -2.645 -4.839 21.345 1.00 93.25 170 GLU A C 1
ATOM 1413 O O . GLU A 1 170 ? -2.122 -4.875 20.231 1.00 93.25 170 GLU A O 1
ATOM 1418 N N . LEU A 1 171 ? -2.222 -3.993 22.289 1.00 92.19 171 LEU A N 1
ATOM 1419 C CA . LEU A 1 171 ? -1.191 -2.980 22.058 1.00 92.19 171 LEU A CA 1
ATOM 1420 C C . LEU A 1 171 ? 0.172 -3.598 21.686 1.00 92.19 171 LEU A C 1
ATOM 1422 O O . LEU A 1 171 ? 0.855 -3.106 20.790 1.00 92.19 171 LEU A O 1
ATOM 1426 N N . ASN A 1 172 ? 0.567 -4.695 22.340 1.00 90.69 172 ASN A N 1
ATOM 1427 C CA . ASN A 1 172 ? 1.800 -5.418 22.011 1.00 90.69 172 ASN A CA 1
ATOM 1428 C C . ASN A 1 172 ? 1.750 -6.041 20.612 1.00 90.69 172 ASN A C 1
ATOM 1430 O O . ASN A 1 172 ? 2.741 -5.991 19.883 1.00 90.69 172 ASN A O 1
ATOM 1434 N N . TYR A 1 173 ? 0.602 -6.597 20.222 1.00 91.75 173 TYR A N 1
ATOM 1435 C CA . TYR A 1 173 ? 0.406 -7.144 18.884 1.00 91.75 173 TYR A CA 1
ATOM 1436 C C . TYR A 1 173 ? 0.552 -6.061 17.803 1.00 91.75 173 TYR A C 1
ATOM 1438 O O . TYR A 1 173 ? 1.237 -6.264 16.794 1.00 91.75 173 TYR A O 1
ATOM 1446 N N . GLU A 1 174 ? -0.024 -4.876 18.026 1.00 90.75 174 GLU A N 1
ATOM 1447 C CA . GLU A 1 174 ? 0.127 -3.744 17.108 1.00 90.75 174 GLU A CA 1
ATOM 1448 C C . GLU A 1 174 ? 1.570 -3.228 17.037 1.00 90.75 174 GLU A C 1
ATOM 1450 O O . GLU A 1 174 ? 2.062 -2.936 15.944 1.00 90.75 174 GLU A O 1
ATOM 1455 N N . ILE A 1 175 ? 2.288 -3.178 18.162 1.00 90.00 175 ILE A N 1
ATOM 1456 C CA . ILE A 1 175 ? 3.711 -2.808 18.194 1.00 90.00 175 ILE A CA 1
ATOM 1457 C C . ILE A 1 175 ? 4.560 -3.821 17.429 1.00 90.00 175 ILE A C 1
ATOM 1459 O O . ILE A 1 175 ? 5.430 -3.416 16.665 1.00 90.00 175 ILE A O 1
ATOM 1463 N N . GLU A 1 176 ? 4.310 -5.123 17.558 1.00 89.56 176 GLU A N 1
ATOM 1464 C CA . GLU A 1 176 ? 5.052 -6.136 16.799 1.00 89.56 176 GLU A CA 1
ATOM 1465 C C . GLU A 1 176 ? 4.837 -5.963 15.284 1.00 89.56 176 GLU A C 1
ATOM 1467 O O . GLU A 1 176 ? 5.779 -6.033 14.485 1.00 89.56 176 GLU A O 1
ATOM 1472 N N . LYS A 1 177 ? 3.598 -5.660 14.880 1.00 90.56 177 LYS A N 1
ATOM 1473 C CA . LYS A 1 177 ? 3.249 -5.339 13.492 1.00 90.56 177 LYS A CA 1
ATOM 1474 C C . LYS A 1 177 ? 3.951 -4.066 13.004 1.00 90.56 177 LYS A C 1
ATOM 1476 O O . LYS A 1 177 ? 4.517 -4.073 11.911 1.00 90.56 177 LYS A O 1
ATOM 1481 N N . LEU A 1 178 ? 3.953 -2.995 13.799 1.00 88.19 178 LEU A N 1
ATOM 1482 C CA . LEU A 1 178 ? 4.642 -1.741 13.469 1.00 88.19 178 LEU A CA 1
ATOM 1483 C C . LEU A 1 178 ? 6.166 -1.913 13.442 1.00 88.19 178 LEU A C 1
ATOM 1485 O O . LEU A 1 178 ? 6.827 -1.380 12.553 1.00 88.19 178 LEU A O 1
ATOM 1489 N N . GLY A 1 179 ? 6.724 -2.721 14.342 1.00 85.88 179 GLY A N 1
ATOM 1490 C CA . GLY A 1 179 ? 8.145 -3.052 14.395 1.00 85.88 179 GLY A CA 1
ATOM 1491 C C . GLY A 1 179 ? 8.606 -3.773 13.134 1.00 85.88 179 GLY A C 1
ATOM 1492 O O . GLY A 1 179 ? 9.654 -3.437 12.582 1.00 85.88 179 GLY A O 1
ATOM 1493 N N . LYS A 1 180 ? 7.789 -4.685 12.589 1.00 84.94 180 LYS A N 1
ATOM 1494 C CA . LYS A 1 180 ? 8.066 -5.313 11.286 1.00 84.94 180 LYS A CA 1
ATOM 1495 C C . LYS A 1 180 ? 8.188 -4.274 10.168 1.00 84.94 180 LYS A C 1
ATOM 1497 O O . LYS A 1 180 ? 9.043 -4.425 9.309 1.00 84.94 180 LYS A O 1
ATOM 1502 N N . ILE A 1 181 ? 7.418 -3.194 10.193 1.00 83.00 181 ILE A N 1
ATOM 1503 C CA . ILE A 1 181 ? 7.482 -2.160 9.152 1.00 83.00 181 ILE A CA 1
ATOM 1504 C C . ILE A 1 181 ? 8.681 -1.226 9.387 1.00 83.00 181 ILE A C 1
ATOM 1506 O O . ILE A 1 181 ? 9.490 -1.021 8.488 1.00 83.00 181 ILE A O 1
ATOM 1510 N N . VAL A 1 182 ? 8.850 -0.712 10.606 1.00 82.88 182 VAL A N 1
ATOM 1511 C CA . VAL A 1 182 ? 9.841 0.329 10.944 1.00 82.88 182 VAL A CA 1
ATOM 1512 C C . VAL A 1 182 ? 11.279 -0.211 11.061 1.00 82.88 182 VAL A C 1
ATOM 1514 O O . VAL A 1 182 ? 12.247 0.504 10.783 1.00 82.88 182 VAL A O 1
ATOM 1517 N N . LEU A 1 183 ? 11.461 -1.476 11.454 1.00 76.25 183 LEU A N 1
ATOM 1518 C CA . LEU A 1 183 ? 12.791 -2.087 11.602 1.00 76.25 183 LEU A CA 1
ATOM 1519 C C . LEU A 1 183 ? 13.312 -2.698 10.293 1.00 76.25 183 LEU A C 1
ATOM 1521 O O . LEU A 1 183 ? 14.520 -2.669 10.057 1.00 76.25 183 LEU A O 1
ATOM 1525 N N . HIS A 1 184 ? 12.430 -3.199 9.417 1.00 74.00 184 HIS A N 1
ATOM 1526 C CA . HIS A 1 184 ? 12.834 -3.749 8.113 1.00 74.00 184 HIS A CA 1
ATOM 1527 C C . HIS A 1 184 ? 13.082 -2.664 7.056 1.00 74.00 184 HIS A C 1
ATOM 1529 O O . HIS A 1 184 ? 13.717 -2.942 6.036 1.00 74.00 184 HIS A O 1
ATOM 1535 N N . THR A 1 185 ? 12.689 -1.411 7.312 1.00 71.88 185 THR A N 1
ATOM 1536 C CA . THR A 1 185 ? 13.199 -0.257 6.561 1.00 71.88 185 THR A CA 1
ATOM 1537 C C . THR A 1 185 ? 14.673 -0.023 6.914 1.00 71.88 185 THR A C 1
ATOM 1539 O O . THR A 1 185 ? 15.016 0.723 7.843 1.00 71.88 185 THR A O 1
ATOM 1542 N N . LYS A 1 186 ? 15.570 -0.709 6.191 1.00 60.31 186 LYS A N 1
ATOM 1543 C CA . LYS A 1 186 ? 17.011 -0.440 6.236 1.00 60.31 186 LYS A CA 1
ATOM 1544 C C . LYS A 1 186 ? 17.267 0.948 5.636 1.00 60.31 186 LYS A C 1
ATOM 1546 O O . LYS A 1 186 ? 16.937 1.156 4.469 1.00 60.31 186 LYS A O 1
ATOM 1551 N N . PRO A 1 187 ? 17.859 1.889 6.390 1.00 53.25 187 PRO A N 1
ATOM 1552 C CA . PRO A 1 187 ? 18.362 3.112 5.794 1.00 53.25 187 PRO A CA 1
ATOM 1553 C C . PRO A 1 187 ? 19.528 2.724 4.883 1.00 53.25 187 PRO A C 1
ATOM 1555 O O . PRO A 1 187 ? 20.506 2.131 5.337 1.00 53.25 187 PRO A O 1
ATOM 1558 N N . ILE A 1 188 ? 19.415 3.021 3.592 1.00 54.62 188 ILE A N 1
ATOM 1559 C CA . ILE A 1 188 ? 20.581 3.047 2.711 1.00 54.62 188 ILE A CA 1
ATOM 1560 C C . ILE A 1 188 ? 21.394 4.257 3.195 1.00 54.62 188 ILE A C 1
ATOM 1562 O O . ILE A 1 188 ? 20.849 5.364 3.190 1.00 54.62 188 ILE A O 1
ATOM 1566 N N . PRO A 1 189 ? 22.625 4.084 3.710 1.00 50.25 189 PRO A N 1
ATOM 1567 C CA . PRO A 1 189 ? 23.428 5.221 4.135 1.00 50.25 189 PRO A CA 1
ATOM 1568 C C . PRO A 1 189 ? 23.628 6.166 2.943 1.00 50.25 189 PRO A C 1
ATOM 1570 O O . PRO A 1 189 ? 23.773 5.688 1.812 1.00 50.25 189 PRO A O 1
ATOM 1573 N N . PRO A 1 190 ? 23.665 7.492 3.156 1.00 47.31 190 PRO A N 1
ATOM 1574 C CA . PRO A 1 190 ? 24.036 8.429 2.113 1.00 47.31 190 PRO A CA 1
ATOM 1575 C C . PRO A 1 190 ? 25.552 8.350 1.898 1.00 47.31 190 PRO A C 1
ATOM 1577 O O . PRO A 1 190 ? 26.275 9.301 2.160 1.00 47.31 190 PRO A O 1
ATOM 1580 N N . THR A 1 191 ? 26.058 7.222 1.404 1.00 44.94 191 THR A N 1
ATOM 1581 C CA . THR A 1 191 ? 27.363 7.187 0.741 1.00 44.94 191 THR A CA 1
ATOM 1582 C C . THR A 1 191 ? 27.128 7.459 -0.737 1.00 44.94 191 THR A C 1
ATOM 1584 O O . THR A 1 191 ? 27.393 6.641 -1.611 1.00 44.94 191 THR A O 1
ATOM 1587 N N . PHE A 1 192 ? 26.586 8.643 -1.023 1.00 48.12 192 PHE A N 1
ATOM 1588 C CA . PHE A 1 192 ? 26.870 9.292 -2.291 1.00 48.12 192 PHE A CA 1
ATOM 1589 C C . PHE A 1 192 ? 28.221 9.974 -2.086 1.00 48.12 192 PHE A C 1
ATOM 1591 O O . PHE A 1 192 ? 28.288 11.180 -1.853 1.00 48.12 192 PHE A O 1
ATOM 1598 N N . ASP A 1 193 ? 29.295 9.174 -2.072 1.00 36.56 193 ASP A N 1
ATOM 1599 C CA . ASP A 1 193 ? 30.640 9.715 -2.210 1.00 36.56 193 ASP A CA 1
ATOM 1600 C C . ASP A 1 193 ? 30.652 10.419 -3.558 1.00 36.56 193 ASP A C 1
ATOM 1602 O O . ASP A 1 193 ? 30.698 9.808 -4.630 1.00 36.56 193 ASP A O 1
ATOM 1606 N N . GLY A 1 194 ? 30.486 11.737 -3.484 1.00 41.84 194 GLY A N 1
ATOM 1607 C CA . GLY A 1 194 ? 30.601 12.608 -4.620 1.00 41.84 194 GLY A CA 1
ATOM 1608 C C . GLY A 1 194 ? 31.922 12.284 -5.287 1.00 41.84 194 GLY A C 1
ATOM 1609 O O . GLY A 1 194 ? 32.987 12.423 -4.686 1.00 41.84 194 GLY A O 1
ATOM 1610 N N . ILE A 1 195 ? 31.847 11.888 -6.553 1.00 42.38 195 ILE A N 1
ATOM 1611 C CA . ILE A 1 195 ? 32.957 12.007 -7.484 1.00 42.38 195 ILE A CA 1
ATOM 1612 C C . ILE A 1 195 ? 33.224 13.514 -7.601 1.00 42.38 195 ILE A C 1
ATOM 1614 O O . ILE A 1 195 ? 32.822 14.179 -8.550 1.00 42.38 195 ILE A O 1
ATOM 1618 N N . GLN A 1 196 ? 33.879 14.087 -6.591 1.00 43.00 196 GLN A N 1
ATOM 1619 C CA . GLN A 1 196 ? 34.646 15.306 -6.726 1.00 43.00 196 GLN A CA 1
ATOM 1620 C C . GLN A 1 196 ? 35.896 14.902 -7.495 1.00 43.00 196 GLN A C 1
ATOM 1622 O O . GLN A 1 196 ? 36.978 14.714 -6.940 1.00 43.00 196 GLN A O 1
ATOM 1627 N N . SER A 1 197 ? 35.744 14.756 -8.808 1.00 41.75 197 SER A N 1
ATOM 1628 C CA . SER A 1 197 ? 36.865 14.872 -9.722 1.00 41.75 197 SER A CA 1
ATOM 1629 C C . SER A 1 197 ? 37.370 16.313 -9.634 1.00 41.75 197 SER A C 1
ATOM 1631 O O . SER A 1 197 ? 37.027 17.163 -10.456 1.00 41.75 197 SER A O 1
ATOM 1633 N N . LYS A 1 198 ? 38.183 16.606 -8.610 1.00 38.59 198 LYS A N 1
ATOM 1634 C CA . LYS A 1 198 ? 39.152 17.695 -8.675 1.00 38.59 198 LYS A CA 1
ATOM 1635 C C . LYS A 1 198 ? 40.069 17.360 -9.842 1.00 38.59 198 LYS A C 1
ATOM 1637 O O . LYS A 1 198 ? 40.995 16.561 -9.727 1.00 38.59 198 LYS A O 1
ATOM 1642 N N . VAL A 1 199 ? 39.765 17.959 -10.984 1.00 43.97 199 VAL A N 1
ATOM 1643 C CA . VAL A 1 199 ? 40.682 18.105 -12.107 1.00 43.97 199 VAL A CA 1
ATOM 1644 C C . VAL A 1 199 ? 41.853 18.973 -11.644 1.00 43.97 199 VAL A C 1
ATOM 1646 O O . VAL A 1 199 ? 41.883 20.181 -11.840 1.00 43.97 199 VAL A O 1
ATOM 1649 N N . ALA A 1 200 ? 42.815 18.352 -10.965 1.00 34.53 200 ALA A N 1
ATOM 1650 C CA . ALA A 1 200 ? 44.135 18.925 -10.772 1.00 34.53 200 ALA A CA 1
ATOM 1651 C C . ALA A 1 200 ? 44.945 18.611 -12.031 1.00 34.53 200 ALA A C 1
ATOM 1653 O O . ALA A 1 200 ? 45.473 17.514 -12.211 1.00 34.53 200 ALA A O 1
ATOM 1654 N N . PHE A 1 201 ? 44.981 19.585 -12.935 1.00 44.88 201 PHE A N 1
ATOM 1655 C CA . PHE A 1 201 ? 45.926 19.633 -14.037 1.00 44.88 201 PHE A CA 1
ATOM 1656 C C . PHE A 1 201 ? 47.327 19.794 -13.431 1.00 44.88 201 PHE A C 1
ATOM 1658 O O . PHE A 1 201 ? 47.711 20.886 -13.025 1.00 44.88 201 PHE A O 1
ATOM 1665 N N . SER A 1 202 ? 48.072 18.699 -13.311 1.00 30.72 202 SER A N 1
ATOM 1666 C CA . SER A 1 202 ? 49.512 18.751 -13.078 1.00 30.72 202 SER A CA 1
ATOM 1667 C C . SER A 1 202 ? 50.176 17.717 -13.970 1.00 30.72 202 SER A C 1
ATOM 1669 O O . SER A 1 202 ? 50.017 16.507 -13.803 1.00 30.72 202 SER A O 1
ATOM 1671 N N . ALA A 1 203 ? 50.854 18.231 -14.989 1.00 44.94 203 ALA A N 1
ATOM 1672 C CA . ALA A 1 203 ? 51.725 17.469 -15.852 1.00 44.94 203 ALA A CA 1
ATOM 1673 C C . ALA A 1 203 ? 52.930 17.001 -15.037 1.00 44.94 203 ALA A C 1
ATOM 1675 O O . ALA A 1 203 ? 53.639 17.834 -14.480 1.00 44.94 203 ALA A O 1
ATOM 1676 N N . THR A 1 204 ? 53.158 15.689 -14.976 1.00 41.69 204 THR A N 1
ATOM 1677 C CA . THR A 1 204 ? 54.461 15.024 -15.176 1.00 41.69 204 THR A CA 1
ATOM 1678 C C . THR A 1 204 ? 54.402 13.555 -14.743 1.00 41.69 204 THR A C 1
ATOM 1680 O O . THR A 1 204 ? 53.794 13.190 -13.743 1.00 41.69 204 THR A O 1
ATOM 1683 N N . SER A 1 205 ? 55.087 12.727 -15.536 1.00 38.78 205 SER A N 1
ATOM 1684 C CA . SER A 1 205 ? 55.587 11.375 -15.240 1.00 38.78 205 SER A CA 1
ATOM 1685 C C . SER A 1 205 ? 54.593 10.232 -14.958 1.00 38.78 205 SER A C 1
ATOM 1687 O O . SER A 1 205 ? 54.095 10.043 -13.858 1.00 38.78 205 SER A O 1
ATOM 1689 N N . ALA A 1 206 ? 54.436 9.403 -15.997 1.00 55.81 206 ALA A N 1
ATOM 1690 C CA . ALA A 1 206 ? 54.485 7.936 -15.982 1.00 55.81 206 ALA A CA 1
ATOM 1691 C C . ALA A 1 206 ? 53.755 7.168 -14.856 1.00 55.81 206 ALA A C 1
ATOM 1693 O O . ALA A 1 206 ? 54.311 6.917 -13.790 1.00 55.81 206 ALA A O 1
ATOM 1694 N N . SER A 1 207 ? 52.561 6.643 -15.162 1.00 35.66 207 SER A N 1
ATOM 1695 C CA . SER A 1 207 ? 52.012 5.429 -14.528 1.00 35.66 207 SER A CA 1
ATOM 1696 C C . SER A 1 207 ? 50.826 4.847 -15.326 1.00 35.66 207 SER A C 1
ATOM 1698 O O . SER A 1 207 ? 50.358 5.499 -16.261 1.00 35.66 207 SER A O 1
ATOM 1700 N N . PRO A 1 208 ? 50.392 3.596 -15.069 1.00 45.25 208 PRO A N 1
ATOM 1701 C CA . PRO A 1 208 ? 50.120 2.589 -16.079 1.00 45.25 208 PRO A CA 1
ATOM 1702 C C . PRO A 1 208 ? 48.681 2.662 -16.596 1.00 45.25 208 PRO A C 1
ATOM 1704 O O . PRO A 1 208 ? 47.788 3.287 -16.023 1.00 45.25 208 PRO A O 1
ATOM 1707 N N . ARG A 1 209 ? 48.469 1.973 -17.713 1.00 43.75 209 ARG A N 1
ATOM 1708 C CA . ARG A 1 209 ? 47.197 1.765 -18.406 1.00 43.75 209 ARG A CA 1
ATOM 1709 C C . ARG A 1 209 ? 46.047 1.438 -17.435 1.00 43.75 209 ARG A C 1
ATOM 1711 O O . ARG A 1 209 ? 45.946 0.318 -16.946 1.00 43.75 209 ARG A O 1
ATOM 1718 N N . ARG A 1 210 ? 45.151 2.401 -17.194 1.00 50.66 210 ARG A N 1
ATOM 1719 C CA . ARG A 1 210 ? 43.866 2.165 -16.518 1.00 50.66 210 ARG A CA 1
ATOM 1720 C C . ARG A 1 210 ? 42.933 1.421 -17.473 1.00 50.66 210 ARG A C 1
A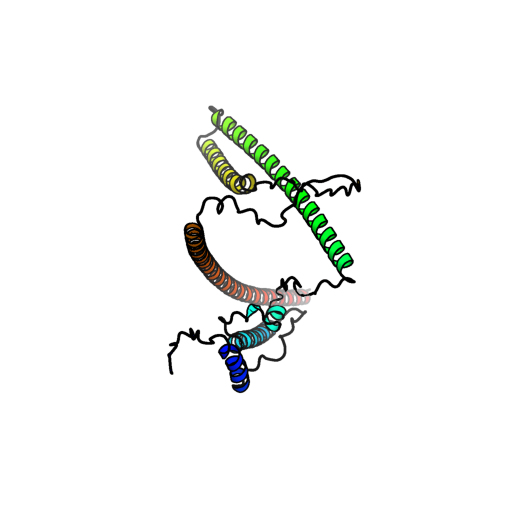TOM 1722 O O . ARG A 1 210 ? 42.566 1.954 -18.517 1.00 50.66 210 ARG A O 1
ATOM 1729 N N . VAL A 1 211 ? 42.579 0.187 -17.123 1.00 52.94 211 VAL A N 1
ATOM 1730 C CA . VAL A 1 211 ? 41.553 -0.605 -17.811 1.00 52.94 211 VAL A CA 1
ATOM 1731 C C . VAL A 1 211 ? 40.189 -0.089 -17.352 1.00 52.94 211 VAL A C 1
ATOM 1733 O O . VAL A 1 211 ? 39.821 -0.229 -16.190 1.00 52.94 211 VAL A O 1
ATOM 1736 N N . PHE A 1 212 ? 39.469 0.569 -18.255 1.00 41.62 212 PHE A N 1
ATOM 1737 C CA . PHE A 1 212 ? 38.064 0.928 -18.084 1.00 41.62 212 PHE A CA 1
ATOM 1738 C C . PHE A 1 212 ? 37.192 -0.324 -18.285 1.00 41.62 212 PHE A C 1
ATOM 1740 O O . PHE A 1 212 ? 37.341 -0.997 -19.300 1.00 41.62 212 PHE A O 1
ATOM 1747 N N . GLY A 1 213 ? 36.250 -0.582 -17.368 1.00 52.88 213 GLY A N 1
ATOM 1748 C CA . GLY A 1 213 ? 35.060 -1.399 -17.649 1.00 52.88 213 GLY A CA 1
ATOM 1749 C C . GLY A 1 213 ? 35.103 -2.877 -17.251 1.00 52.88 213 GLY A C 1
ATOM 1750 O O . GLY A 1 213 ? 34.966 -3.736 -18.113 1.00 52.88 213 GLY A O 1
ATOM 1751 N N . VAL A 1 214 ? 35.180 -3.182 -15.954 1.00 50.00 214 VAL A N 1
ATOM 1752 C CA . VAL A 1 214 ? 34.758 -4.500 -15.446 1.00 50.00 214 VAL A CA 1
ATOM 1753 C C . VAL A 1 214 ? 33.485 -4.282 -14.636 1.00 50.00 214 VAL A C 1
ATOM 1755 O O . VAL A 1 214 ? 33.516 -3.572 -13.629 1.00 50.00 214 VAL A O 1
ATOM 1758 N N . ALA A 1 215 ? 32.355 -4.815 -15.109 1.00 56.91 215 ALA A N 1
ATOM 1759 C CA . ALA A 1 215 ? 31.121 -4.841 -14.333 1.00 56.91 215 ALA A CA 1
ATOM 1760 C C . ALA A 1 215 ? 31.413 -5.587 -13.026 1.00 56.91 215 ALA A C 1
ATOM 1762 O O . ALA A 1 215 ? 31.841 -6.738 -13.058 1.00 56.91 215 ALA A O 1
ATOM 1763 N N . GLN A 1 216 ? 31.265 -4.917 -11.882 1.00 59.84 216 GLN A N 1
ATOM 1764 C CA . GLN A 1 216 ? 31.433 -5.588 -10.600 1.00 59.84 216 GLN A CA 1
ATOM 1765 C C . GLN A 1 216 ? 30.299 -6.597 -10.432 1.00 59.84 216 GLN A C 1
ATOM 1767 O O . GLN A 1 216 ? 29.125 -6.229 -10.402 1.00 59.84 216 GLN A O 1
ATOM 1772 N N . GLU A 1 217 ? 30.664 -7.871 -10.345 1.00 57.91 217 GLU A N 1
ATOM 1773 C CA . GLU A 1 217 ? 29.739 -8.953 -10.034 1.00 57.91 217 GLU A CA 1
ATOM 1774 C C . GLU A 1 217 ? 29.074 -8.698 -8.675 1.00 57.91 217 GLU A C 1
ATOM 1776 O O . GLU A 1 217 ? 29.714 -8.274 -7.708 1.00 57.91 217 GLU A O 1
ATOM 1781 N N . THR A 1 218 ? 27.765 -8.948 -8.600 1.00 66.56 218 THR A N 1
ATOM 1782 C CA . THR A 1 218 ? 27.008 -8.841 -7.344 1.00 66.56 218 THR A CA 1
ATOM 1783 C C . THR A 1 218 ? 27.472 -9.946 -6.385 1.00 66.56 218 THR A C 1
ATOM 1785 O O . THR A 1 218 ? 27.828 -11.033 -6.835 1.00 66.56 218 THR A O 1
ATOM 1788 N N . ASN A 1 219 ? 27.455 -9.704 -5.065 1.00 61.16 219 ASN A N 1
ATOM 1789 C CA . ASN A 1 219 ? 27.934 -10.661 -4.046 1.00 61.16 219 ASN A CA 1
ATOM 1790 C C . ASN A 1 219 ? 27.312 -12.070 -4.159 1.00 61.16 219 ASN A C 1
ATOM 1792 O O . ASN A 1 219 ? 27.921 -13.036 -3.712 1.00 61.16 219 ASN A O 1
ATOM 1796 N N . GLU A 1 220 ? 26.123 -12.185 -4.756 1.00 59.72 220 GLU A N 1
ATOM 1797 C CA . GLU A 1 220 ? 25.435 -13.458 -5.000 1.00 59.72 220 GLU A CA 1
ATOM 1798 C C . GLU A 1 220 ? 25.958 -14.206 -6.234 1.00 59.72 220 GLU A C 1
ATOM 1800 O O . GLU A 1 220 ? 25.964 -15.428 -6.232 1.00 59.72 220 GLU A O 1
ATOM 1805 N N . THR A 1 221 ? 26.434 -13.506 -7.266 1.00 60.91 221 THR A N 1
ATOM 1806 C CA . THR A 1 221 ? 26.930 -14.096 -8.525 1.00 60.91 221 THR A CA 1
ATOM 1807 C C . THR A 1 221 ? 28.426 -14.406 -8.478 1.00 60.91 221 THR A C 1
ATOM 1809 O O . THR A 1 221 ? 28.889 -15.298 -9.177 1.00 60.91 221 THR A O 1
ATOM 1812 N N . LYS A 1 222 ? 29.169 -13.723 -7.601 1.00 67.81 222 LYS A N 1
ATOM 1813 C CA . LYS A 1 222 ? 30.636 -13.786 -7.495 1.00 67.81 222 LYS A CA 1
ATOM 1814 C C . LYS A 1 222 ? 31.212 -15.180 -7.188 1.00 67.81 222 LYS A C 1
ATOM 1816 O O . LYS A 1 222 ? 32.387 -15.430 -7.432 1.00 67.81 222 LYS A O 1
ATOM 1821 N N . ASN A 1 223 ? 30.405 -16.076 -6.615 1.00 66.44 223 ASN A N 1
ATOM 1822 C CA . ASN A 1 223 ? 30.837 -17.413 -6.194 1.00 66.44 223 ASN A CA 1
ATOM 1823 C C . ASN A 1 223 ? 30.377 -18.537 -7.141 1.00 66.44 223 ASN A C 1
ATOM 1825 O O . ASN A 1 223 ? 30.647 -19.703 -6.851 1.00 66.44 223 ASN A O 1
ATOM 1829 N N . TYR A 1 224 ? 29.660 -18.222 -8.225 1.00 68.75 224 TYR A N 1
ATOM 1830 C CA . TYR A 1 224 ? 29.156 -19.227 -9.162 1.00 68.75 224 TYR A CA 1
ATOM 1831 C C . TYR A 1 224 ? 30.022 -19.285 -10.422 1.00 68.75 224 TYR A C 1
ATOM 1833 O O . TYR A 1 224 ? 30.309 -18.263 -11.032 1.00 68.75 224 TYR A O 1
ATOM 1841 N N . ASP A 1 225 ? 30.401 -20.502 -10.813 1.00 75.62 225 ASP A N 1
ATOM 1842 C CA . ASP A 1 225 ? 30.949 -20.799 -12.141 1.00 75.62 225 ASP A CA 1
ATOM 1843 C C . ASP A 1 225 ? 29.894 -20.520 -13.234 1.00 75.62 225 ASP A C 1
ATOM 1845 O O . ASP A 1 225 ? 28.695 -20.532 -12.938 1.00 75.62 225 ASP A O 1
ATOM 1849 N N . ASP A 1 226 ? 30.296 -20.313 -14.493 1.00 73.12 226 ASP A N 1
ATOM 1850 C CA . ASP A 1 226 ? 29.387 -19.961 -15.606 1.00 73.12 226 ASP A CA 1
ATOM 1851 C C . ASP A 1 226 ? 28.205 -20.943 -15.729 1.00 73.12 226 ASP A C 1
ATOM 1853 O O . ASP A 1 226 ? 27.062 -20.563 -16.002 1.00 73.12 226 ASP A O 1
ATOM 1857 N N . SER A 1 227 ? 28.464 -22.224 -15.457 1.00 76.44 227 SER A N 1
ATOM 1858 C CA . SER A 1 227 ? 27.454 -23.285 -15.413 1.00 76.44 227 SER A CA 1
ATOM 1859 C C . SER A 1 227 ? 26.470 -23.137 -14.237 1.00 76.44 227 SER A C 1
ATOM 1861 O O . SER A 1 227 ? 25.259 -23.320 -14.401 1.00 76.44 227 SER A O 1
ATOM 1863 N N . GLY A 1 228 ? 26.970 -22.737 -13.065 1.00 79.19 228 GLY A N 1
ATOM 1864 C CA . GLY A 1 228 ? 26.183 -22.447 -11.866 1.00 79.19 228 GLY A CA 1
ATOM 1865 C C . GLY A 1 228 ? 25.366 -21.159 -11.983 1.00 79.19 228 GLY A C 1
ATOM 1866 O O . GLY A 1 228 ? 24.252 -21.090 -11.463 1.00 79.19 228 GLY A O 1
ATOM 1867 N N . LEU A 1 229 ? 25.852 -20.170 -12.735 1.00 82.69 229 LEU A N 1
ATOM 1868 C CA . LEU A 1 229 ? 25.128 -18.929 -12.999 1.00 82.69 229 LEU A CA 1
ATOM 1869 C C . LEU A 1 229 ? 23.874 -19.167 -13.851 1.00 82.69 229 LEU A C 1
ATOM 1871 O O . LEU A 1 229 ? 22.804 -18.641 -13.542 1.00 82.69 229 LEU A O 1
ATOM 1875 N N . VAL A 1 230 ? 23.967 -20.015 -14.879 1.00 84.50 230 VAL A N 1
ATOM 1876 C CA . VAL A 1 230 ? 22.800 -20.411 -15.688 1.00 84.50 230 VAL A CA 1
ATOM 1877 C C . VAL A 1 230 ? 21.778 -21.175 -14.841 1.00 84.50 230 VAL A C 1
ATOM 1879 O O . VAL A 1 230 ? 20.569 -20.991 -15.005 1.00 84.50 230 VAL A O 1
ATOM 1882 N N . GLN A 1 231 ? 22.237 -22.010 -13.905 1.00 86.56 231 GLN A N 1
ATOM 1883 C CA . GLN A 1 231 ? 21.347 -22.713 -12.983 1.00 86.56 231 GLN A CA 1
ATOM 1884 C C . GLN A 1 231 ? 20.638 -21.747 -12.023 1.00 86.56 231 GLN A C 1
ATOM 1886 O O . GLN A 1 231 ? 19.423 -21.858 -11.842 1.00 86.56 231 GLN A O 1
ATOM 1891 N N . LEU A 1 232 ? 21.358 -20.764 -11.476 1.00 85.69 232 LEU A N 1
ATOM 1892 C CA . LEU A 1 232 ? 20.790 -19.709 -10.637 1.00 85.69 232 LEU A CA 1
ATOM 1893 C C . LEU A 1 232 ? 19.743 -18.886 -11.400 1.00 85.69 232 LEU A C 1
ATOM 1895 O O . LEU A 1 232 ? 18.658 -18.634 -10.882 1.00 85.69 232 LEU A O 1
ATOM 1899 N N . GLN A 1 233 ? 20.023 -18.525 -12.655 1.00 84.06 233 GLN A N 1
ATOM 1900 C CA . GLN A 1 233 ? 19.068 -17.809 -13.506 1.00 84.06 233 GLN A CA 1
ATOM 1901 C C . GLN A 1 233 ? 17.788 -18.616 -13.742 1.00 84.06 233 GLN A C 1
ATOM 1903 O O . GLN A 1 233 ? 16.693 -18.066 -13.646 1.00 84.06 233 GLN A O 1
ATOM 1908 N N . ARG A 1 234 ? 17.893 -19.930 -13.987 1.00 88.00 234 ARG A N 1
ATOM 1909 C CA . ARG A 1 234 ? 16.709 -20.798 -14.109 1.00 88.00 234 ARG A CA 1
ATOM 1910 C C . ARG A 1 234 ? 15.903 -20.855 -12.815 1.00 88.00 234 ARG A C 1
ATOM 1912 O O . ARG A 1 234 ? 14.682 -20.778 -12.869 1.00 88.00 234 ARG A O 1
ATOM 1919 N N . GLN A 1 235 ? 16.564 -20.946 -11.663 1.00 88.94 235 GLN A N 1
ATOM 1920 C CA . GLN A 1 235 ? 15.885 -20.922 -10.363 1.00 88.94 235 GLN A CA 1
ATOM 1921 C C . GLN A 1 235 ? 15.193 -19.580 -10.099 1.00 88.94 235 GLN A C 1
ATOM 1923 O O . GLN A 1 235 ? 14.075 -19.557 -9.588 1.00 88.94 235 GLN A O 1
ATOM 1928 N N . MET A 1 236 ? 15.821 -18.465 -10.482 1.00 87.06 236 MET A N 1
ATOM 1929 C CA . MET A 1 236 ? 15.198 -17.145 -10.391 1.00 87.06 236 MET A CA 1
ATOM 1930 C C . MET A 1 236 ? 13.977 -17.023 -11.305 1.00 87.06 236 MET A C 1
ATOM 1932 O O . MET A 1 236 ? 12.974 -16.480 -10.852 1.00 87.06 236 MET A O 1
ATOM 1936 N N . MET A 1 237 ? 14.024 -17.553 -12.534 1.00 87.62 237 MET A N 1
ATOM 1937 C CA . MET A 1 237 ? 12.862 -17.559 -13.435 1.00 87.62 237 MET A CA 1
ATOM 1938 C C . MET A 1 237 ? 11.696 -18.361 -12.848 1.00 87.62 237 MET A C 1
ATOM 1940 O O . MET A 1 237 ? 10.589 -17.846 -12.780 1.00 87.62 237 MET A O 1
ATOM 1944 N N . VAL A 1 238 ? 11.950 -19.560 -12.311 1.00 93.25 238 VAL A N 1
ATOM 1945 C CA . VAL A 1 238 ? 10.899 -20.369 -11.660 1.00 93.25 238 VAL A CA 1
ATOM 1946 C C . VAL A 1 238 ? 10.283 -19.629 -10.468 1.00 93.25 238 VAL A C 1
ATOM 1948 O O . VAL A 1 238 ? 9.067 -19.574 -10.327 1.00 93.25 238 VAL A O 1
ATOM 1951 N N . LYS A 1 239 ? 11.108 -18.982 -9.637 1.00 91.94 239 LYS A N 1
ATOM 1952 C CA . LYS A 1 239 ? 10.619 -18.183 -8.506 1.00 91.94 239 LYS A CA 1
ATOM 1953 C C . LYS A 1 239 ? 9.818 -16.956 -8.959 1.00 91.94 239 LYS A C 1
ATOM 1955 O O . LYS A 1 239 ? 8.907 -16.518 -8.261 1.00 91.94 239 LYS A O 1
ATOM 1960 N N . GLN A 1 240 ? 10.180 -16.355 -10.090 1.00 88.25 240 GLN A N 1
ATOM 1961 C CA . GLN A 1 240 ? 9.418 -15.254 -10.675 1.00 88.25 240 GLN A CA 1
ATOM 1962 C C . GLN A 1 240 ? 8.053 -15.736 -11.168 1.00 88.25 240 GLN A C 1
ATOM 1964 O O . GLN A 1 240 ? 7.065 -15.076 -10.855 1.00 88.25 240 GLN A O 1
ATOM 1969 N N . ASP A 1 241 ? 7.982 -16.892 -11.827 1.00 91.06 241 ASP A N 1
ATOM 1970 C CA . ASP A 1 241 ? 6.717 -17.495 -12.264 1.00 91.06 241 ASP A CA 1
ATOM 1971 C C . ASP A 1 241 ? 5.799 -17.808 -11.069 1.00 91.06 241 ASP A C 1
ATOM 1973 O O . ASP A 1 241 ? 4.634 -17.414 -11.066 1.00 91.06 241 ASP A O 1
ATOM 1977 N N . GLU A 1 242 ? 6.335 -18.384 -9.988 1.00 93.06 242 GLU A N 1
ATOM 1978 C CA . GLU A 1 242 ? 5.576 -18.621 -8.747 1.00 93.06 242 GLU A CA 1
ATOM 1979 C C . GLU A 1 242 ? 5.018 -17.320 -8.140 1.00 93.06 242 GLU A C 1
ATOM 1981 O O . GLU A 1 242 ? 3.884 -17.274 -7.654 1.00 93.06 242 GLU A O 1
ATOM 1986 N N . ASN A 1 243 ? 5.795 -16.233 -8.178 1.00 90.06 243 ASN A N 1
ATOM 1987 C CA . ASN A 1 243 ? 5.331 -14.926 -7.711 1.00 90.06 243 ASN A CA 1
ATOM 1988 C C . ASN A 1 243 ? 4.247 -14.341 -8.633 1.00 90.06 243 ASN A C 1
ATOM 1990 O O . ASN A 1 243 ? 3.329 -13.673 -8.149 1.00 90.06 243 ASN A O 1
ATOM 1994 N N . LEU A 1 244 ? 4.329 -14.577 -9.946 1.00 92.88 244 LEU A N 1
ATOM 1995 C CA . LEU A 1 244 ? 3.311 -14.144 -10.904 1.00 92.88 244 LEU A CA 1
ATOM 1996 C C . LEU A 1 244 ? 1.991 -14.895 -10.699 1.00 92.88 244 LEU A C 1
ATOM 1998 O O . LEU A 1 244 ? 0.937 -14.258 -10.722 1.00 92.88 244 LEU A O 1
ATOM 2002 N N . ASP A 1 245 ? 2.030 -16.192 -10.398 1.00 93.69 245 ASP A N 1
ATOM 2003 C CA . ASP A 1 245 ? 0.835 -16.974 -10.059 1.00 93.69 245 ASP A CA 1
ATOM 2004 C C . ASP A 1 245 ? 0.152 -16.452 -8.785 1.00 93.69 245 ASP A C 1
ATOM 2006 O O . ASP A 1 245 ? -1.076 -16.306 -8.720 1.00 93.69 245 ASP A O 1
ATOM 2010 N N . GLN A 1 246 ? 0.943 -16.083 -7.772 1.00 90.50 246 GLN A N 1
ATOM 2011 C CA . GLN A 1 246 ? 0.416 -15.442 -6.565 1.00 90.50 246 GLN A CA 1
ATOM 2012 C C . GLN A 1 246 ? -0.243 -14.098 -6.885 1.00 90.50 246 GLN A C 1
ATOM 2014 O O . GLN A 1 246 ? -1.360 -13.840 -6.427 1.00 90.50 246 GLN A O 1
ATOM 2019 N N . LEU A 1 247 ? 0.399 -13.262 -7.705 1.00 90.31 247 LEU A N 1
ATOM 2020 C CA . LEU A 1 247 ? -0.171 -11.989 -8.147 1.00 90.31 247 LEU A CA 1
ATOM 2021 C C . LEU A 1 247 ? -1.461 -12.189 -8.949 1.00 90.31 247 LEU A C 1
ATOM 2023 O O . LEU A 1 247 ? -2.436 -11.477 -8.710 1.00 90.31 247 LEU A O 1
ATOM 2027 N N . LEU A 1 248 ? -1.516 -13.189 -9.831 1.00 91.88 248 LEU A N 1
ATOM 2028 C CA . LEU A 1 248 ? -2.720 -13.532 -10.584 1.00 91.88 248 LEU A CA 1
ATOM 2029 C C . LEU A 1 248 ? -3.880 -13.885 -9.645 1.00 91.88 248 LEU A C 1
ATOM 2031 O O . LEU A 1 248 ? -4.990 -13.378 -9.822 1.00 91.88 248 LEU A O 1
ATOM 2035 N N . SER A 1 249 ? -3.622 -14.686 -8.606 1.00 92.19 249 SER A N 1
ATOM 2036 C CA . SER A 1 249 ? -4.641 -15.041 -7.609 1.00 92.19 249 SER A CA 1
ATOM 2037 C C . SER A 1 249 ? -5.173 -13.817 -6.847 1.00 92.19 249 SER A C 1
ATOM 2039 O O . SER A 1 249 ? -6.369 -13.720 -6.560 1.00 92.19 249 SER A O 1
ATOM 2041 N N . ILE A 1 250 ? -4.305 -12.845 -6.553 1.00 91.44 250 ILE A N 1
ATOM 2042 C CA . ILE A 1 250 ? -4.681 -11.594 -5.885 1.00 91.44 250 ILE A CA 1
ATOM 2043 C C . ILE A 1 250 ? -5.543 -10.741 -6.817 1.00 91.44 250 ILE A C 1
ATOM 2045 O O . ILE A 1 250 ? -6.581 -10.233 -6.394 1.00 91.44 250 ILE A O 1
ATOM 2049 N N . VAL A 1 251 ? -5.166 -10.628 -8.093 1.00 91.00 251 VAL A N 1
ATOM 2050 C CA . VAL A 1 251 ? -5.932 -9.874 -9.097 1.00 91.00 251 VAL A CA 1
ATOM 2051 C C . VAL A 1 251 ? -7.314 -10.493 -9.318 1.00 91.00 251 VAL A C 1
ATOM 2053 O O . VAL A 1 251 ? -8.302 -9.764 -9.420 1.00 91.00 251 VAL A O 1
ATOM 2056 N N . GLN A 1 252 ? -7.423 -11.824 -9.330 1.00 91.56 252 GLN A N 1
ATOM 2057 C CA . GLN A 1 252 ? -8.714 -12.516 -9.411 1.00 91.56 252 GLN A CA 1
ATOM 2058 C C . GLN A 1 252 ? -9.610 -12.193 -8.208 1.00 91.56 252 GLN A C 1
ATOM 2060 O O . GLN A 1 252 ? -10.754 -11.779 -8.398 1.00 91.56 252 GLN A O 1
ATOM 2065 N N . LYS A 1 253 ? -9.078 -12.262 -6.982 1.00 91.38 253 LYS A N 1
ATOM 2066 C CA . LYS A 1 253 ? -9.815 -11.851 -5.773 1.00 91.38 253 LYS A CA 1
ATOM 2067 C C . LYS A 1 253 ? -10.230 -10.382 -5.828 1.00 91.38 253 LYS A C 1
ATOM 2069 O O . LYS A 1 253 ? -11.352 -10.032 -5.475 1.00 91.38 253 LYS A O 1
ATOM 2074 N N . GLN A 1 254 ? -9.349 -9.505 -6.303 1.00 85.25 254 GLN A N 1
ATOM 2075 C CA . GLN A 1 254 ? -9.649 -8.081 -6.427 1.00 85.25 254 GLN A CA 1
ATOM 2076 C C . GLN A 1 254 ? -10.750 -7.812 -7.464 1.00 85.25 254 GLN A C 1
ATOM 2078 O O . GLN A 1 254 ? -11.586 -6.932 -7.253 1.00 85.25 254 GLN A O 1
ATOM 2083 N N . LYS A 1 255 ? -10.807 -8.601 -8.544 1.00 93.69 255 LYS A N 1
ATOM 2084 C CA . LYS A 1 255 ? -11.911 -8.578 -9.512 1.00 93.69 255 LYS A CA 1
ATOM 2085 C C . LYS A 1 255 ? -13.234 -8.997 -8.866 1.00 93.69 255 LYS A C 1
ATOM 2087 O O . LYS A 1 255 ? -14.244 -8.334 -9.094 1.00 93.69 255 LYS A O 1
ATOM 2092 N N . GLU A 1 256 ? -13.241 -10.062 -8.067 1.00 92.50 256 GLU A N 1
ATOM 2093 C CA . GLU A 1 256 ? -14.441 -10.520 -7.349 1.00 92.50 256 GLU A CA 1
ATOM 2094 C C . GLU A 1 256 ? -14.947 -9.461 -6.363 1.00 92.50 256 GLU A C 1
ATOM 2096 O O . GLU A 1 256 ? -16.127 -9.108 -6.391 1.00 92.50 256 GLU A O 1
ATOM 2101 N N . ILE A 1 257 ? -14.045 -8.875 -5.567 1.00 91.25 257 ILE A N 1
ATOM 2102 C CA . ILE A 1 257 ? -14.363 -7.766 -4.657 1.00 91.25 257 ILE A CA 1
ATOM 2103 C C . ILE A 1 257 ? -14.933 -6.578 -5.442 1.00 91.25 257 ILE A C 1
ATOM 2105 O O . ILE A 1 257 ? -15.969 -6.036 -5.066 1.00 91.25 257 ILE A O 1
ATOM 2109 N N . GLY A 1 258 ? -14.310 -6.199 -6.562 1.00 90.81 258 GLY A N 1
ATOM 2110 C CA . GLY A 1 258 ? -14.800 -5.121 -7.425 1.00 90.81 258 GLY A CA 1
ATOM 2111 C C . GLY A 1 258 ? -16.203 -5.389 -7.979 1.00 90.81 258 GLY A C 1
ATOM 2112 O O . GLY A 1 258 ? -17.045 -4.491 -7.987 1.00 90.81 258 GLY A O 1
ATOM 2113 N N . SER A 1 259 ? -16.486 -6.632 -8.378 1.00 92.62 259 SER A N 1
ATOM 2114 C CA . SER A 1 259 ? -17.824 -7.051 -8.809 1.00 92.62 259 SER A CA 1
ATOM 2115 C C . SER A 1 259 ? -18.843 -6.959 -7.670 1.00 92.62 259 SER A C 1
ATOM 2117 O O . SER A 1 259 ? -19.951 -6.466 -7.880 1.00 92.62 259 SER A O 1
ATOM 2119 N N . SER A 1 260 ? -18.472 -7.386 -6.460 1.00 91.38 260 SER A N 1
ATOM 2120 C CA . SER A 1 260 ? -19.336 -7.300 -5.278 1.00 91.38 260 SER A CA 1
ATOM 2121 C C . SER A 1 260 ? -19.623 -5.851 -4.879 1.00 91.38 260 SER A C 1
ATOM 2123 O O . SER A 1 260 ? -20.762 -5.527 -4.560 1.00 91.38 260 SER A O 1
ATOM 2125 N N . ILE A 1 261 ? -18.624 -4.964 -4.939 1.00 85.38 261 ILE A N 1
ATOM 2126 C CA . ILE A 1 261 ? -18.805 -3.527 -4.687 1.00 85.38 261 ILE A CA 1
ATOM 2127 C C . ILE A 1 261 ? -19.760 -2.927 -5.720 1.00 85.38 261 ILE A C 1
ATOM 2129 O O . ILE A 1 261 ? -20.637 -2.152 -5.358 1.00 85.38 261 ILE A O 1
ATOM 2133 N N . GLY A 1 262 ? -19.624 -3.296 -6.998 1.00 90.12 262 GLY A N 1
ATOM 2134 C CA . GLY A 1 262 ? -20.541 -2.846 -8.046 1.00 90.12 262 GLY A CA 1
ATOM 2135 C C . GLY A 1 262 ? -21.994 -3.234 -7.754 1.00 90.12 262 GLY A C 1
ATOM 2136 O O . GLY A 1 262 ? -22.880 -2.386 -7.825 1.00 90.12 262 GLY A O 1
ATOM 2137 N N . GLN A 1 263 ? -22.230 -4.486 -7.350 1.00 93.50 263 GLN A N 1
ATOM 2138 C CA . GLN A 1 263 ? -23.565 -4.959 -6.962 1.00 93.50 263 GLN A CA 1
ATOM 2139 C C . GLN A 1 263 ? -24.109 -4.217 -5.735 1.00 93.50 263 GLN A C 1
ATOM 2141 O O . GLN A 1 263 ? -25.275 -3.825 -5.721 1.00 93.50 263 GLN A O 1
ATOM 2146 N N . GLU A 1 264 ? -23.269 -3.987 -4.728 1.00 91.00 264 GLU A N 1
ATOM 2147 C CA . GLU A 1 264 ? -23.648 -3.253 -3.521 1.00 91.00 264 GLU A CA 1
ATOM 2148 C C . GLU A 1 264 ? -23.997 -1.791 -3.839 1.00 91.00 264 GLU A C 1
ATOM 2150 O O . GLU A 1 264 ? -25.020 -1.284 -3.385 1.00 91.00 264 GLU A O 1
ATOM 2155 N N . LEU A 1 265 ? -23.220 -1.123 -4.696 1.00 92.19 265 LEU A N 1
ATOM 2156 C CA . LEU A 1 265 ? -23.534 0.228 -5.166 1.00 92.19 265 LEU A CA 1
ATOM 2157 C C . LEU A 1 265 ? -24.851 0.269 -5.950 1.00 92.19 265 LEU A C 1
ATOM 2159 O O . LEU A 1 265 ? -25.636 1.200 -5.774 1.00 92.19 265 LEU A O 1
ATOM 2163 N N . ASP A 1 266 ? -25.138 -0.735 -6.781 1.00 91.06 266 ASP A N 1
ATOM 2164 C CA . ASP A 1 266 ? -26.421 -0.838 -7.485 1.00 91.06 266 ASP A CA 1
ATOM 2165 C C . ASP A 1 266 ? -27.599 -1.003 -6.510 1.00 91.06 266 ASP A C 1
ATOM 2167 O O . ASP A 1 266 ? -28.662 -0.403 -6.707 1.00 91.06 266 ASP A O 1
ATOM 2171 N N . ILE A 1 267 ? -27.423 -1.782 -5.438 1.00 92.44 267 ILE A N 1
ATOM 2172 C CA . ILE A 1 267 ? -28.421 -1.940 -4.370 1.00 92.44 267 ILE A CA 1
ATOM 2173 C C . ILE A 1 267 ? -28.607 -0.622 -3.612 1.00 92.44 267 ILE A C 1
ATOM 2175 O O . ILE A 1 267 ? -29.744 -0.179 -3.421 1.00 92.44 267 ILE A O 1
ATOM 2179 N N . GLN A 1 268 ? -27.517 0.045 -3.233 1.00 89.50 268 GLN A N 1
ATOM 2180 C CA . GLN A 1 268 ? -27.562 1.328 -2.531 1.00 89.50 268 GLN A CA 1
ATOM 2181 C C . GLN A 1 268 ? -28.215 2.417 -3.384 1.00 89.50 268 GLN A C 1
ATOM 2183 O O . GLN A 1 268 ? -29.051 3.162 -2.880 1.00 89.50 268 GLN A O 1
ATOM 2188 N N . ASN A 1 269 ? -27.948 2.462 -4.690 1.00 90.94 269 ASN A N 1
ATOM 2189 C CA . ASN A 1 269 ? -28.616 3.386 -5.608 1.00 90.94 269 ASN A CA 1
ATOM 2190 C C . ASN A 1 269 ? -30.133 3.154 -5.664 1.00 90.94 269 ASN A C 1
ATOM 2192 O O . ASN A 1 269 ? -30.908 4.112 -5.641 1.00 90.94 269 ASN A O 1
ATOM 2196 N N . LYS A 1 270 ? -30.582 1.891 -5.679 1.00 90.81 270 LYS A N 1
ATOM 2197 C CA . LYS A 1 270 ? -32.017 1.563 -5.596 1.00 90.81 270 LYS A CA 1
ATOM 2198 C C . LYS A 1 270 ? -32.617 2.005 -4.261 1.00 90.81 270 LYS A C 1
ATOM 2200 O O . LYS A 1 270 ? -33.722 2.543 -4.235 1.00 90.81 270 LYS A O 1
ATOM 2205 N N . MET A 1 271 ? -31.894 1.813 -3.158 1.00 88.69 271 MET A N 1
ATOM 2206 C CA . MET A 1 271 ? -32.338 2.233 -1.828 1.00 88.69 271 MET A CA 1
ATOM 2207 C C . MET A 1 271 ? -32.449 3.760 -1.717 1.00 88.69 271 MET A C 1
ATOM 2209 O O . MET A 1 271 ? -33.449 4.259 -1.206 1.00 88.69 271 MET A O 1
ATOM 2213 N N . LEU A 1 272 ? -31.474 4.499 -2.253 1.00 93.19 272 LEU A N 1
ATOM 2214 C CA . LEU A 1 272 ? -31.488 5.962 -2.300 1.00 93.19 272 LEU A CA 1
ATOM 2215 C C . LEU A 1 272 ? -32.636 6.496 -3.162 1.00 93.19 272 LEU A C 1
ATOM 2217 O O . LEU A 1 272 ? -33.318 7.426 -2.743 1.00 93.19 272 LEU A O 1
ATOM 2221 N N . SER A 1 273 ? -32.919 5.870 -4.307 1.00 92.94 273 SER A N 1
ATOM 2222 C CA . SER A 1 273 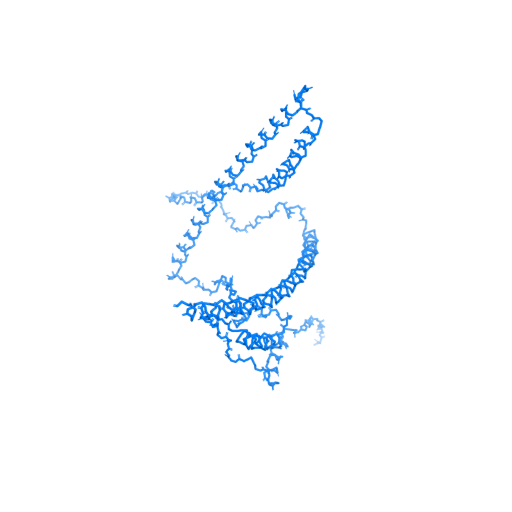? -34.074 6.240 -5.137 1.00 92.94 273 SER A CA 1
ATOM 2223 C C . SER A 1 273 ? -35.406 6.004 -4.410 1.00 92.94 273 SER A C 1
ATOM 2225 O O . SER A 1 273 ? -36.299 6.850 -4.437 1.00 92.94 273 SER A O 1
ATOM 2227 N N . ASN A 1 274 ? -35.535 4.893 -3.677 1.00 92.25 274 ASN A N 1
ATOM 2228 C CA . ASN A 1 274 ? -36.718 4.638 -2.851 1.00 92.25 274 ASN A CA 1
ATOM 2229 C C . ASN A 1 274 ? -36.863 5.657 -1.710 1.00 92.25 274 ASN A C 1
ATOM 2231 O O . ASN A 1 274 ? -37.982 6.068 -1.390 1.00 92.25 274 ASN A O 1
ATOM 2235 N N . LEU A 1 275 ? -35.745 6.071 -1.107 1.00 93.31 275 LEU A N 1
ATOM 2236 C CA . LEU A 1 275 ? -35.726 7.108 -0.080 1.00 93.31 275 LEU A CA 1
ATOM 2237 C C . LEU A 1 275 ? -36.165 8.463 -0.649 1.00 93.31 275 LEU A C 1
ATOM 2239 O O . LEU A 1 275 ? -36.998 9.120 -0.031 1.00 93.31 275 LEU A O 1
ATOM 2243 N N . GLU A 1 276 ? -35.677 8.847 -1.829 1.00 93.12 276 GLU A N 1
ATOM 2244 C CA . GLU A 1 276 ? -36.076 10.073 -2.537 1.00 93.12 276 GLU A CA 1
ATOM 2245 C C . GLU A 1 276 ? -37.594 10.108 -2.772 1.00 93.12 276 GLU A C 1
ATOM 2247 O O . GLU A 1 276 ? -38.268 11.052 -2.362 1.00 93.12 276 GLU A O 1
ATOM 2252 N N . ILE A 1 277 ? -38.171 9.008 -3.271 1.00 93.50 277 ILE A N 1
ATOM 2253 C CA . ILE A 1 277 ? -39.628 8.865 -3.436 1.00 93.50 277 ILE A CA 1
ATOM 2254 C C . ILE A 1 277 ? -40.366 9.007 -2.091 1.00 93.50 277 ILE A C 1
ATOM 2256 O O . ILE A 1 277 ? -41.462 9.575 -2.023 1.00 93.50 277 ILE A O 1
ATOM 2260 N N . GLY A 1 278 ? -39.806 8.465 -1.006 1.00 92.75 278 GLY A N 1
ATOM 2261 C CA . GLY A 1 278 ? -40.362 8.585 0.344 1.00 92.75 278 GLY A CA 1
ATOM 2262 C C . GLY A 1 278 ? -40.340 10.022 0.876 1.00 92.75 278 GLY A C 1
ATOM 2263 O O . GLY A 1 278 ? -41.333 10.482 1.454 1.00 92.75 278 GLY A O 1
ATOM 2264 N N . VAL A 1 279 ? -39.241 10.743 0.642 1.00 95.31 279 VAL A N 1
ATOM 2265 C CA . VAL A 1 279 ? -39.079 12.160 0.995 1.00 95.31 279 VAL A CA 1
ATOM 2266 C C . VAL A 1 279 ? -40.063 13.019 0.204 1.00 95.31 279 VAL A C 1
ATOM 2268 O O . VAL A 1 279 ? -40.792 13.799 0.816 1.00 95.31 279 VAL A O 1
ATOM 2271 N N . ASP A 1 280 ? -40.195 12.804 -1.106 1.00 94.00 280 ASP A N 1
ATOM 2272 C CA . ASP A 1 280 ? -41.146 13.529 -1.956 1.00 94.00 280 ASP A CA 1
ATOM 2273 C C . ASP A 1 280 ? -42.595 13.318 -1.509 1.00 94.00 280 ASP A C 1
ATOM 2275 O O . ASP A 1 280 ? -43.354 14.275 -1.331 1.00 94.00 280 ASP A O 1
ATOM 2279 N N . LYS A 1 281 ? -42.993 12.067 -1.238 1.00 93.75 281 LYS A N 1
ATOM 2280 C CA . LYS A 1 281 ? -44.332 11.754 -0.704 1.00 93.75 281 LYS A CA 1
ATOM 2281 C C . LYS A 1 281 ? -44.588 12.449 0.629 1.00 93.75 281 LYS A C 1
ATOM 2283 O O . LYS A 1 281 ? -45.699 12.923 0.875 1.00 93.75 281 LYS A O 1
ATOM 2288 N N . THR A 1 282 ? -43.580 12.502 1.494 1.00 95.38 282 THR A N 1
ATOM 2289 C CA . THR A 1 282 ? -43.684 13.167 2.796 1.00 95.38 282 THR A CA 1
ATOM 2290 C C . THR A 1 282 ? -43.788 14.682 2.623 1.00 95.38 282 THR A C 1
ATOM 2292 O O . THR A 1 282 ? -44.666 15.298 3.227 1.00 95.38 282 THR A O 1
ATOM 2295 N N . GLY A 1 283 ? -42.999 15.275 1.723 1.00 94.12 283 GLY A N 1
ATOM 2296 C CA . GLY A 1 283 ? -43.086 16.687 1.347 1.00 94.12 283 GLY A CA 1
ATOM 2297 C C . GLY A 1 283 ? -44.456 17.066 0.777 1.00 94.12 283 GLY A C 1
ATOM 2298 O O . GLY A 1 283 ? -45.040 18.071 1.185 1.00 94.12 283 GLY A O 1
ATOM 2299 N N . LEU A 1 284 ? -45.036 16.223 -0.085 1.00 95.00 284 LEU A N 1
ATOM 2300 C CA . LEU A 1 284 ? -46.393 16.413 -0.608 1.00 95.00 284 LEU A CA 1
ATOM 2301 C C . LEU A 1 284 ? -47.448 16.366 0.503 1.00 95.00 284 LEU A C 1
ATOM 2303 O O . LEU A 1 284 ? -48.324 17.232 0.546 1.00 95.00 284 LEU A O 1
ATOM 2307 N N . LYS A 1 285 ? -47.359 15.400 1.428 1.00 94.75 285 LYS A N 1
ATOM 2308 C CA . LYS A 1 285 ? -48.268 15.315 2.584 1.00 94.75 285 LYS A CA 1
ATOM 2309 C C . LYS A 1 285 ? -48.161 16.552 3.476 1.00 94.75 285 LYS A C 1
ATOM 2311 O O . LYS A 1 285 ? -49.194 17.107 3.839 1.00 94.75 285 LYS A O 1
ATOM 2316 N N . ILE A 1 286 ? -46.945 17.011 3.775 1.00 95.06 286 ILE A N 1
ATOM 2317 C CA . ILE A 1 286 ? -46.706 18.230 4.564 1.00 95.06 286 ILE A CA 1
ATOM 2318 C C . ILE A 1 286 ? -47.272 19.462 3.846 1.00 95.06 286 ILE A C 1
ATOM 2320 O O . ILE A 1 286 ? -47.954 20.278 4.457 1.00 95.06 286 ILE A O 1
ATOM 2324 N N . SER A 1 287 ? -47.067 19.591 2.533 1.00 93.44 287 SER A N 1
ATOM 2325 C CA . SER A 1 287 ? -47.640 20.703 1.766 1.00 93.44 287 SER A CA 1
ATOM 2326 C C . SER A 1 287 ? -49.175 20.681 1.793 1.00 93.44 287 SER A C 1
ATOM 2328 O O . SER A 1 287 ? -49.820 21.718 1.959 1.00 93.44 287 SER A O 1
ATOM 2330 N N . GLN A 1 288 ? -49.789 19.499 1.680 1.00 94.31 288 GLN A N 1
ATOM 2331 C CA . GLN A 1 288 ? -51.242 19.345 1.773 1.00 94.31 288 GLN A CA 1
ATOM 2332 C C . GLN A 1 288 ? -51.779 19.691 3.167 1.00 94.31 288 GLN A C 1
ATOM 2334 O O . GLN A 1 288 ? -52.808 20.364 3.262 1.00 94.31 288 GLN A O 1
ATOM 2339 N N . THR A 1 289 ? -51.111 19.267 4.245 1.00 93.81 289 THR A N 1
ATOM 2340 C CA . THR A 1 289 ? -51.521 19.617 5.614 1.00 93.81 289 THR A CA 1
ATOM 2341 C C . THR A 1 289 ? -51.359 21.110 5.879 1.00 93.81 289 THR A C 1
ATOM 2343 O O . THR A 1 289 ? -52.277 21.720 6.421 1.00 93.81 289 THR A O 1
ATOM 2346 N N . GLN A 1 290 ? -50.274 21.732 5.409 1.00 91.56 290 GLN A N 1
ATOM 2347 C CA . GLN A 1 290 ? -50.083 23.185 5.472 1.00 91.56 290 GLN A CA 1
ATOM 2348 C C . GLN A 1 290 ? -51.196 23.949 4.741 1.00 91.56 290 GLN A C 1
ATOM 2350 O O . GLN A 1 290 ? -51.734 24.913 5.282 1.00 91.56 290 GLN A O 1
ATOM 2355 N N . ARG A 1 291 ? -51.603 23.506 3.541 1.00 92.81 291 ARG A N 1
ATOM 2356 C CA . ARG A 1 291 ? -52.733 24.115 2.811 1.00 92.81 291 ARG A CA 1
ATOM 2357 C C . ARG A 1 291 ? -54.053 23.985 3.572 1.00 92.81 291 ARG A C 1
ATOM 2359 O O . ARG A 1 291 ? -54.832 24.932 3.580 1.00 92.81 291 ARG A O 1
ATOM 2366 N N . LYS A 1 292 ? -54.309 22.834 4.208 1.00 91.81 292 LYS A N 1
ATOM 2367 C CA . LYS A 1 292 ? -55.503 22.630 5.046 1.00 91.81 292 LYS A CA 1
ATOM 2368 C C . LYS A 1 292 ? -55.489 23.536 6.276 1.00 91.81 292 LYS A C 1
ATOM 2370 O O . LYS A 1 292 ? -56.505 24.161 6.550 1.00 91.81 292 LYS A O 1
ATOM 2375 N N . LEU A 1 293 ? -54.351 23.655 6.963 1.00 90.38 293 LEU A N 1
ATOM 2376 C CA . LEU A 1 293 ? -54.185 24.578 8.091 1.00 90.38 293 LEU A CA 1
ATOM 2377 C C . LEU A 1 293 ? -54.448 26.026 7.671 1.00 90.38 293 LEU A C 1
ATOM 2379 O O . LEU A 1 293 ? -55.245 26.699 8.308 1.00 90.38 293 LEU A O 1
ATOM 2383 N N . LYS A 1 294 ? -53.881 26.471 6.543 1.00 91.00 294 LYS A N 1
ATOM 2384 C CA . LYS A 1 294 ? -54.108 27.822 6.001 1.00 91.00 294 LYS A CA 1
ATOM 2385 C C . LYS A 1 294 ? -55.567 28.096 5.601 1.00 91.00 294 LYS A C 1
ATOM 2387 O O . LYS A 1 294 ? -55.929 29.245 5.420 1.00 91.00 294 LYS A O 1
ATOM 2392 N N . LYS A 1 295 ? -56.389 27.062 5.405 1.00 88.69 295 LYS A N 1
ATOM 2393 C CA . LYS A 1 295 ? -57.822 27.205 5.099 1.00 88.69 295 LYS A CA 1
ATOM 2394 C C . LYS A 1 295 ? -58.695 27.241 6.362 1.00 88.69 295 LYS A C 1
ATOM 2396 O O . LYS A 1 295 ? -59.853 27.629 6.274 1.00 88.69 295 LYS A O 1
ATOM 2401 N N . MET A 1 296 ? -58.170 26.773 7.495 1.00 77.44 296 MET A N 1
ATOM 2402 C CA . MET A 1 296 ? -58.860 26.767 8.794 1.00 77.44 296 MET A CA 1
ATOM 2403 C C . MET A 1 296 ? -58.512 27.981 9.666 1.00 77.44 296 MET A C 1
ATOM 2405 O O . MET A 1 296 ? -59.189 28.206 10.664 1.00 77.44 296 MET A O 1
ATOM 2409 N N . VAL A 1 297 ? -57.464 28.720 9.297 1.00 59.44 297 VAL A N 1
ATOM 2410 C CA . VAL A 1 297 ? -57.100 30.038 9.837 1.00 59.44 297 VAL A CA 1
ATOM 2411 C C . VAL A 1 297 ? -57.654 31.103 8.906 1.00 59.44 297 VAL A C 1
ATOM 2413 O O . VAL A 1 297 ? -58.252 32.068 9.419 1.00 59.44 297 VAL A O 1
#

InterPro domains:
  IPR000727 Target SNARE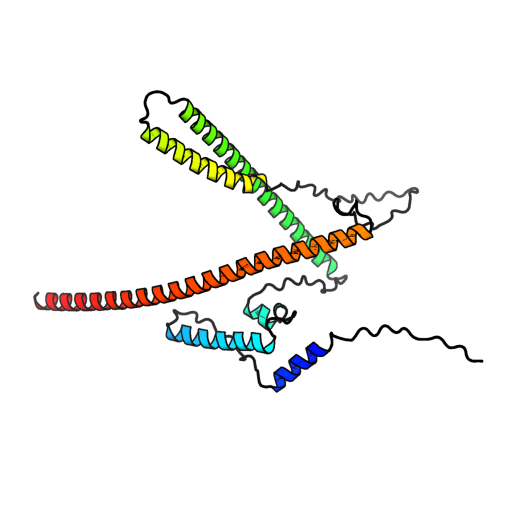 coiled-coil homology domain [PS50192] (234-296)
  IPR000727 Target SNARE coiled-coil homology domain [SM00397] (229-296)
  IPR036871 PX domain superfamily [SSF64268] (36-93)